Protein AF-A0A7K4CY60-F1 (afdb_monomer_lite)

Sequence (323 aa):
MGWFDFLKKNKKSTTGDQDKPAETNADVDQADRAKSELHLDSKSEADMQKEAMLLQILDGLYDNPMKYLLQKRAKTEILKIMNTFLDARPAAKDYWSKPEKNIVQVVGDLLDDADRFAMARGLKISPQRMSLLVNIIMIGSIVAIFALMSLNAELMAIASNFFLIIMCAMCFVPQFLQRFGSSKFAKFQAANGPDFMKTVTPRLEILHEMVQYLLTDIRETLVAAGNDISNIRFQLWNSDYRDIKVLDSKIVPGTAKTVYVVRFVKDVEDENEPTIPPETSPDSDVDFETDPQNQSIDGDDSEDSDIADESPDDDSGAGSQRK

Secondary structure (DSSP, 8-state):
--THHHHHTTS--------------TTSTTTSS--------HHHHHHHHHHHHHHHHHHHHHH-GGGGTT-HHHHHHHHHHHHHHHHH-HHHHHHHTSTT--HHHHHHHHHHHHHHHHHHTT--S-HHHHHHHHHHHHHHHHHHHHHHHHH-HHHHHHHHHHHHHHHHHHHHHHHHHHHHHHHHHHHHHHHHHHHHHHHHHHHHHHHHHHHHHHHHHHHHHHHHTT--GGG-EEEES----TTEEEEEEEEPTTSS-EEEEEEEPPTTTGGGS--------------------------------------------------

Foldseek 3Di:
DAPCVLVVVPPDDDDDDDDDDDDDDPDPPVVVVPSFPQLDDPVRVVLLVLLLVLLQVLLVCLLAVLVCAPVVVVLVVNLVSVVVNCVVPVVSVVVCVPPLRVLSVLNNVSNVLSNVVCVVVPNDDDLVRQLVVLVCVLVVVVVVVVVVCVVDVPCCVVCVVVVVVVVVVSVVVSVVSSVVSVVVSQVVCVVCVVVSCVVSVSSSVSSLVVSLVSLVVSVVSSVVSVGDQQPDKHKGQDDPHDQKAFDDWDDDPPDNGIITTITGDDPPPPVPDPRDPHPDPPPPPPPPPDDDDDDDDDDDDDDDDDDDDDDDDDDDDDDDDDD

pLDDT: mean 76.04, std 19.75, range [33.22, 95.81]

Structure (mmCIF, N/CA/C/O backbone):
data_AF-A0A7K4CY60-F1
#
_entry.id   AF-A0A7K4CY60-F1
#
loop_
_atom_site.group_PDB
_atom_site.id
_atom_site.type_symbol
_atom_site.label_atom_id
_atom_site.label_alt_id
_atom_site.label_comp_id
_atom_site.label_asym_id
_atom_site.label_entity_id
_atom_site.label_seq_id
_atom_site.pdbx_PDB_ins_code
_atom_site.Cartn_x
_atom_site.Cartn_y
_atom_site.Cartn_z
_atom_site.occupancy
_atom_site.B_iso_or_equiv
_atom_site.auth_seq_id
_atom_site.auth_comp_id
_atom_site.auth_asym_id
_atom_site.auth_atom_id
_atom_site.pdbx_PDB_model_num
ATOM 1 N N . MET A 1 1 ? -12.044 5.582 -6.630 1.00 37.12 1 MET A N 1
ATOM 2 C CA . MET A 1 1 ? -12.878 6.417 -5.749 1.00 37.12 1 MET A CA 1
ATOM 3 C C . MET A 1 1 ? -12.549 6.001 -4.335 1.00 37.12 1 MET A C 1
ATOM 5 O O . MET A 1 1 ? -12.934 4.911 -3.948 1.00 37.12 1 MET A O 1
ATOM 9 N N . GLY A 1 2 ? -11.704 6.767 -3.645 1.00 35.00 2 GLY A N 1
ATOM 10 C CA . GLY A 1 2 ? -11.377 6.494 -2.242 1.00 35.00 2 GLY A CA 1
ATOM 11 C C . GLY A 1 2 ? -12.454 7.068 -1.321 1.00 35.00 2 GLY A C 1
ATOM 12 O O . GLY A 1 2 ? -13.251 7.893 -1.763 1.00 35.00 2 GLY A O 1
ATOM 13 N N . TRP A 1 3 ? -12.425 6.685 -0.042 1.00 41.69 3 TRP A N 1
ATOM 14 C CA . TRP A 1 3 ? -13.267 7.172 1.071 1.00 41.69 3 TRP A CA 1
ATOM 15 C C . TRP A 1 3 ? -13.588 8.691 1.050 1.00 41.69 3 TRP A C 1
ATOM 17 O O . TRP A 1 3 ? -14.645 9.124 1.500 1.00 41.69 3 TRP A O 1
ATOM 27 N N . PHE A 1 4 ? -12.732 9.507 0.426 1.00 45.31 4 PHE A N 1
ATOM 28 C CA . PHE A 1 4 ? -12.873 10.961 0.328 1.00 45.31 4 PHE A CA 1
ATOM 29 C C . PHE A 1 4 ? -13.710 11.520 -0.822 1.00 45.31 4 PHE A C 1
ATOM 31 O O . PHE A 1 4 ? -14.029 12.707 -0.759 1.00 45.31 4 PHE A O 1
ATOM 38 N N . ASP A 1 5 ? -14.086 10.747 -1.846 1.00 45.19 5 ASP A N 1
ATOM 39 C CA . ASP A 1 5 ? -15.016 11.281 -2.859 1.00 45.19 5 ASP A CA 1
ATOM 40 C C . ASP A 1 5 ? -16.404 11.551 -2.250 1.00 45.19 5 ASP A C 1
ATOM 42 O O . ASP A 1 5 ? -17.143 12.390 -2.763 1.00 45.19 5 ASP A O 1
ATOM 46 N N . PHE A 1 6 ? -16.719 10.915 -1.114 1.00 40.50 6 PHE A N 1
ATOM 47 C CA . PHE A 1 6 ? -17.928 11.153 -0.327 1.00 40.50 6 PHE A CA 1
ATOM 48 C C . PHE A 1 6 ? -17.814 12.405 0.568 1.00 40.50 6 PHE A C 1
ATOM 50 O O . PHE A 1 6 ? -18.694 13.259 0.529 1.00 40.50 6 PHE A O 1
ATOM 57 N N . LEU A 1 7 ? -16.693 12.595 1.283 1.00 41.62 7 LEU A N 1
ATOM 58 C CA . LEU A 1 7 ? -16.487 13.762 2.163 1.00 41.62 7 LEU A CA 1
ATOM 59 C C . LEU A 1 7 ? -16.165 15.064 1.397 1.00 41.62 7 LEU A C 1
ATOM 61 O O . LEU A 1 7 ? -16.628 16.143 1.766 1.00 41.62 7 LEU A O 1
ATOM 65 N N . LYS A 1 8 ? -15.406 15.006 0.290 1.00 40.06 8 LYS A N 1
ATOM 66 C CA . LYS A 1 8 ? -15.033 16.214 -0.481 1.00 40.06 8 LYS A CA 1
ATOM 67 C C . LYS A 1 8 ? -16.148 16.754 -1.370 1.00 40.06 8 LYS A C 1
ATOM 69 O O . LYS A 1 8 ? -16.124 17.948 -1.681 1.00 40.06 8 LYS A O 1
ATOM 74 N N . LYS A 1 9 ? -17.121 15.931 -1.780 1.00 39.09 9 LYS A N 1
ATOM 75 C CA . LYS A 1 9 ? -18.227 16.396 -2.636 1.00 39.09 9 LYS A CA 1
ATOM 76 C C . LYS A 1 9 ? -19.137 17.423 -1.951 1.00 39.09 9 LYS A C 1
ATOM 78 O O . LYS A 1 9 ? -19.841 18.136 -2.655 1.00 39.09 9 LYS A O 1
ATOM 83 N N . ASN A 1 10 ? -19.063 17.567 -0.626 1.00 42.44 10 ASN A N 1
ATOM 84 C CA . ASN A 1 10 ? -19.888 18.503 0.143 1.00 42.44 10 ASN A CA 1
ATOM 85 C C . ASN A 1 10 ? -19.255 19.886 0.391 1.00 42.44 10 ASN A C 1
ATOM 87 O O . ASN A 1 10 ? -19.899 20.737 0.992 1.00 42.44 10 ASN A O 1
ATOM 91 N N . LYS A 1 11 ? -18.035 20.172 -0.098 1.00 35.41 11 LYS A N 1
ATOM 92 C CA . LYS A 1 11 ? -17.357 21.466 0.159 1.00 35.41 11 LYS A CA 1
ATOM 93 C C . LYS A 1 11 ? -17.408 22.479 -0.995 1.00 35.41 11 LYS A C 1
ATOM 95 O O . LYS A 1 11 ? -16.619 23.422 -1.018 1.00 35.41 11 LYS A O 1
ATOM 100 N N . LYS A 1 12 ? -18.314 22.309 -1.965 1.00 38.56 12 LYS A N 1
ATOM 101 C CA . LYS A 1 12 ? -18.543 23.289 -3.043 1.00 38.56 12 LYS A CA 1
ATOM 102 C C . LYS A 1 12 ? -20.014 23.685 -3.147 1.00 38.56 12 LYS A C 1
ATOM 104 O O . LYS A 1 12 ? -20.745 23.085 -3.917 1.00 38.56 12 LYS A O 1
ATOM 109 N N . SER A 1 13 ? -20.385 24.725 -2.403 1.00 39.47 13 SER A N 1
ATOM 110 C CA . SER A 1 13 ? -20.967 25.980 -2.913 1.00 39.47 13 SER A CA 1
ATOM 111 C C . SER A 1 13 ? -21.751 26.657 -1.793 1.00 39.47 13 SER A C 1
ATOM 113 O O . SER A 1 13 ? -22.769 26.115 -1.391 1.00 39.47 13 SER A O 1
ATOM 115 N N . THR A 1 14 ? -21.324 27.829 -1.320 1.00 34.00 14 THR A N 1
ATOM 116 C CA . THR A 1 14 ? -22.227 28.959 -1.023 1.00 34.00 14 THR A CA 1
ATOM 117 C C . THR A 1 14 ? -21.375 30.224 -0.876 1.00 34.00 14 THR A C 1
ATOM 119 O O . THR A 1 14 ? -20.915 30.583 0.202 1.00 34.00 14 THR A O 1
ATOM 122 N N . THR A 1 15 ? -21.139 30.906 -1.991 1.00 34.88 15 THR A N 1
ATOM 123 C CA . THR A 1 15 ? -20.985 32.363 -1.990 1.00 34.88 15 THR A CA 1
ATOM 124 C C . THR A 1 15 ? -22.050 32.833 -2.961 1.00 34.88 15 THR A C 1
ATOM 126 O O . THR A 1 15 ? -21.944 32.577 -4.158 1.00 34.88 15 THR A O 1
ATOM 129 N N . GLY A 1 16 ? -23.151 33.343 -2.416 1.00 33.78 16 GLY A N 1
ATOM 130 C CA . GLY A 1 16 ? -24.229 33.900 -3.215 1.00 33.78 16 GLY A CA 1
ATOM 131 C C . GLY A 1 16 ? -23.836 35.267 -3.759 1.00 33.78 16 GLY A C 1
ATOM 132 O O . GLY A 1 16 ? -23.115 36.000 -3.086 1.00 33.78 16 GLY A O 1
ATOM 133 N N . ASP A 1 17 ? -24.363 35.606 -4.934 1.00 33.22 17 ASP A N 1
ATOM 134 C CA . ASP A 1 17 ? -25.104 36.859 -5.041 1.00 33.22 17 ASP A CA 1
ATOM 135 C C . ASP A 1 17 ? -26.226 36.789 -6.100 1.00 33.22 17 ASP A C 1
ATOM 137 O O . ASP A 1 17 ? -26.012 36.400 -7.246 1.00 33.22 17 ASP A O 1
ATOM 141 N N . GLN A 1 18 ? -27.415 37.097 -5.583 1.00 36.38 18 GLN A N 1
ATOM 142 C CA . GLN A 1 18 ? -28.661 37.684 -6.097 1.00 36.38 18 GLN A CA 1
ATOM 143 C C . GLN A 1 18 ? -29.278 37.390 -7.489 1.00 36.38 18 GLN A C 1
ATOM 145 O O . GLN A 1 18 ? -28.722 37.665 -8.547 1.00 36.38 18 GLN A O 1
ATOM 150 N N . ASP A 1 19 ? -30.559 36.990 -7.378 1.00 39.38 19 ASP A N 1
ATOM 151 C CA . ASP A 1 19 ? -31.766 37.500 -8.065 1.00 39.38 19 ASP A CA 1
ATOM 152 C C . ASP A 1 19 ? -32.513 36.575 -9.043 1.00 39.38 19 ASP A C 1
ATOM 154 O O . ASP A 1 19 ? -32.286 36.582 -10.253 1.00 39.38 19 ASP A O 1
ATOM 158 N N . LYS A 1 20 ? -33.532 35.869 -8.511 1.00 36.06 20 LYS A N 1
ATOM 159 C CA . LYS A 1 20 ? -34.871 35.717 -9.129 1.00 36.06 20 LYS A CA 1
ATOM 160 C C . LYS A 1 20 ? -35.893 35.058 -8.178 1.00 36.06 20 LYS A C 1
ATOM 162 O O . LYS A 1 20 ? -35.497 34.220 -7.371 1.00 36.06 20 LYS A O 1
ATOM 167 N N . PRO A 1 21 ? -37.193 35.416 -8.251 1.00 37.16 21 PRO A N 1
ATOM 168 C CA . PRO A 1 21 ? -38.185 35.020 -7.258 1.00 37.16 21 PRO A CA 1
ATOM 169 C C . PRO A 1 21 ? -38.876 33.680 -7.566 1.00 37.16 21 PRO A C 1
ATOM 171 O O . PRO A 1 21 ? -39.163 33.360 -8.715 1.00 37.16 21 PRO A O 1
ATOM 174 N N . ALA A 1 22 ? -39.135 32.967 -6.467 1.00 46.59 22 ALA A N 1
ATOM 175 C CA . ALA A 1 22 ? -40.183 31.993 -6.152 1.00 46.59 22 ALA A CA 1
ATOM 176 C C . ALA A 1 22 ? -40.980 31.327 -7.292 1.00 46.59 22 ALA A C 1
ATOM 178 O O . ALA A 1 22 ? -41.887 31.934 -7.854 1.00 46.59 22 ALA A O 1
ATOM 179 N N . GLU A 1 23 ? -40.790 30.012 -7.438 1.00 37.12 23 GLU A N 1
ATOM 180 C CA . GLU A 1 23 ? -41.893 29.088 -7.714 1.00 37.12 23 GLU A CA 1
ATOM 181 C C . GLU A 1 23 ? -41.672 27.736 -7.008 1.00 37.12 23 GLU A C 1
ATOM 183 O O . GLU A 1 23 ? -40.569 27.202 -6.912 1.00 37.12 23 GLU A O 1
ATOM 188 N N . THR A 1 24 ? -42.768 27.270 -6.431 1.00 45.97 24 THR A N 1
ATOM 189 C CA . THR A 1 24 ? -43.023 26.168 -5.504 1.00 45.97 24 THR A CA 1
ATOM 190 C C . THR A 1 24 ? -42.380 24.827 -5.880 1.00 45.97 24 THR A C 1
ATOM 192 O O . THR A 1 24 ? -42.713 24.270 -6.916 1.00 45.97 24 THR A O 1
ATOM 195 N N . ASN A 1 25 ? -41.558 24.254 -4.991 1.00 39.16 25 ASN A N 1
ATOM 196 C CA . ASN A 1 25 ? -41.272 22.810 -4.920 1.00 39.16 25 ASN A CA 1
ATOM 197 C C . ASN A 1 25 ? -40.846 22.446 -3.488 1.00 39.16 25 ASN A C 1
ATOM 199 O O . ASN A 1 25 ? -39.665 22.339 -3.174 1.00 39.16 25 ASN A O 1
ATOM 203 N N . ALA A 1 26 ? -41.828 22.297 -2.599 1.00 40.06 26 ALA A N 1
ATOM 204 C CA . ALA A 1 26 ? -41.616 21.988 -1.184 1.00 40.06 26 ALA A CA 1
ATOM 205 C C . ALA A 1 26 ? -41.393 20.487 -0.891 1.00 40.06 26 ALA A C 1
ATOM 207 O O . ALA A 1 26 ? -41.400 20.108 0.273 1.00 40.06 26 ALA A O 1
ATOM 208 N N . ASP A 1 27 ? -41.181 19.645 -1.911 1.00 42.81 27 ASP A N 1
ATOM 209 C CA . ASP A 1 27 ? -41.146 18.176 -1.749 1.00 42.81 27 ASP A CA 1
ATOM 210 C C . ASP A 1 27 ? -39.886 17.495 -2.324 1.00 42.81 27 ASP A C 1
ATOM 212 O O . ASP A 1 27 ? -39.775 16.275 -2.352 1.00 42.81 27 ASP A O 1
ATOM 216 N N . VAL A 1 28 ? -38.893 18.277 -2.767 1.00 43.25 28 VAL A N 1
ATOM 217 C CA . VAL A 1 28 ? -37.586 17.757 -3.237 1.00 43.25 28 VAL A CA 1
ATOM 218 C C . VAL A 1 28 ? -36.464 18.036 -2.221 1.00 43.25 28 VAL A C 1
ATOM 220 O O . VAL A 1 28 ? -35.391 17.446 -2.279 1.00 43.25 28 VAL A O 1
ATOM 223 N N . ASP A 1 29 ? -36.727 18.869 -1.213 1.00 38.06 29 ASP A N 1
ATOM 224 C CA . ASP A 1 29 ? -35.696 19.439 -0.334 1.00 38.06 29 ASP A CA 1
ATOM 225 C C . ASP A 1 29 ? -35.394 18.595 0.930 1.00 38.06 29 ASP A C 1
ATOM 227 O O . ASP A 1 29 ? -34.500 18.929 1.709 1.00 38.06 29 ASP A O 1
ATOM 231 N N . GLN A 1 30 ? -36.117 17.486 1.151 1.00 42.00 30 GLN A N 1
ATOM 232 C CA . GLN A 1 30 ? -35.884 16.566 2.281 1.00 42.00 30 GLN A CA 1
ATOM 233 C C . GLN A 1 30 ? -35.104 15.298 1.904 1.00 42.00 30 GLN A C 1
ATOM 235 O O . GLN A 1 30 ? -34.381 14.772 2.750 1.00 42.00 30 GLN A O 1
ATOM 240 N N . ALA A 1 31 ? -35.156 14.847 0.647 1.00 42.75 31 ALA A N 1
ATOM 241 C CA . ALA A 1 31 ? -34.400 13.673 0.198 1.00 42.75 31 ALA A CA 1
ATOM 242 C C . ALA A 1 31 ? -32.895 13.963 0.014 1.00 42.75 31 ALA A C 1
ATOM 244 O O . ALA A 1 31 ? -32.071 13.071 0.200 1.00 42.75 31 ALA A O 1
ATOM 245 N N . ASP A 1 32 ? -32.522 15.220 -0.252 1.00 40.06 32 ASP A N 1
ATOM 246 C CA . ASP A 1 32 ? -31.122 15.655 -0.393 1.00 40.06 32 ASP A CA 1
ATOM 247 C C . ASP A 1 32 ? -30.479 16.158 0.918 1.00 40.06 32 ASP A C 1
ATOM 249 O O . ASP A 1 32 ? -29.271 16.424 0.958 1.00 40.06 32 ASP A O 1
ATOM 253 N N . ARG A 1 33 ? -31.257 16.258 2.009 1.00 36.84 33 ARG A N 1
ATOM 254 C CA . ARG A 1 33 ? -30.784 16.664 3.350 1.00 36.84 33 ARG A CA 1
ATOM 255 C C . ARG A 1 33 ? -30.500 15.504 4.301 1.00 36.84 33 ARG A C 1
ATOM 257 O O . ARG A 1 33 ? -29.921 15.732 5.355 1.00 36.84 33 ARG A O 1
ATOM 264 N N . ALA A 1 34 ? -30.764 14.261 3.903 1.00 40.75 34 ALA A N 1
ATOM 265 C CA . ALA A 1 34 ? -30.234 13.073 4.580 1.00 40.75 34 ALA A CA 1
ATOM 266 C C . ALA A 1 34 ? -28.754 12.809 4.216 1.00 40.75 34 ALA A C 1
ATOM 268 O O . ALA A 1 34 ? -28.302 11.670 4.124 1.00 40.75 34 ALA A O 1
ATOM 269 N N . LYS A 1 35 ? -27.977 13.871 3.972 1.00 44.34 35 LYS A N 1
ATOM 270 C CA . LYS A 1 35 ? -26.520 13.794 3.897 1.00 44.34 35 LYS A CA 1
ATOM 271 C C . LYS A 1 35 ? -26.027 13.735 5.332 1.00 44.34 35 LYS A C 1
ATOM 273 O O . LYS A 1 35 ? -26.062 14.750 6.013 1.00 44.34 35 LYS A O 1
ATOM 278 N N . SER A 1 36 ? -25.620 12.548 5.776 1.00 49.31 36 SER A N 1
ATOM 279 C CA . SER A 1 36 ? -25.013 12.303 7.085 1.00 49.31 36 SER A CA 1
ATOM 280 C C . SER A 1 36 ? -23.843 13.263 7.331 1.00 49.31 36 SER A C 1
ATOM 282 O O . SER A 1 36 ? -22.703 12.980 6.959 1.00 49.31 36 SER A O 1
ATOM 284 N N . GLU A 1 37 ? -24.123 14.422 7.924 1.00 61.81 37 GLU A N 1
ATOM 285 C CA . GLU A 1 37 ? -23.111 15.224 8.594 1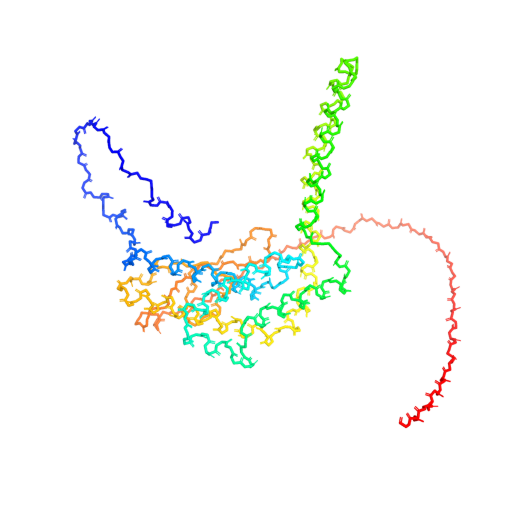.00 61.81 37 GLU A CA 1
ATOM 286 C C . GLU A 1 37 ? -22.661 14.399 9.792 1.00 61.81 37 GLU A C 1
ATOM 288 O O . GLU A 1 37 ? -23.432 14.141 10.714 1.00 61.81 37 GLU A O 1
ATOM 293 N N . LEU A 1 38 ? -21.428 13.901 9.733 1.00 67.12 38 LEU A N 1
ATOM 294 C CA . LEU A 1 38 ? -20.822 13.261 10.886 1.00 67.12 38 LEU A CA 1
ATOM 295 C C . LEU A 1 38 ? -20.751 14.299 12.008 1.00 67.12 38 LEU A C 1
ATOM 297 O O . LEU A 1 38 ? -20.129 15.347 11.842 1.00 67.12 38 LEU A O 1
ATOM 301 N N . HIS A 1 39 ? -21.380 14.011 13.142 1.00 74.56 39 HIS A N 1
ATOM 302 C CA . HIS A 1 39 ? -21.372 14.852 14.336 1.00 74.56 39 HIS A CA 1
ATOM 303 C C . HIS A 1 39 ? -20.029 14.731 15.070 1.00 74.56 39 HIS A C 1
ATOM 305 O O . HIS A 1 39 ? -19.960 14.309 16.221 1.00 74.56 39 HIS A O 1
ATOM 311 N N . LEU A 1 40 ? -18.935 15.053 14.386 1.00 76.25 40 LEU A N 1
ATOM 312 C CA . LEU A 1 40 ? -17.587 15.026 14.937 1.00 76.25 40 LEU A CA 1
ATOM 313 C C . LEU A 1 40 ? -17.035 16.442 15.008 1.00 76.25 40 LEU A C 1
ATOM 315 O O . LEU A 1 40 ? -17.238 17.257 14.109 1.00 76.25 40 LEU A O 1
ATOM 319 N N . ASP A 1 41 ? -16.306 16.742 16.080 1.00 85.00 41 ASP A N 1
ATOM 320 C CA . ASP A 1 41 ? -15.513 17.961 16.110 1.00 85.00 41 ASP A CA 1
ATOM 321 C C . ASP A 1 41 ? -14.363 17.873 15.090 1.00 85.00 41 ASP A C 1
ATOM 323 O O . ASP A 1 41 ? -13.891 16.791 14.734 1.00 85.00 41 ASP A O 1
ATOM 327 N N . SER A 1 42 ? -13.875 19.029 14.637 1.00 83.56 42 SER A N 1
ATOM 328 C CA . SER A 1 42 ? -12.851 19.101 13.582 1.00 83.56 42 SER A CA 1
ATOM 329 C C . SER A 1 42 ? -11.553 18.338 13.887 1.00 83.56 42 SER A C 1
ATOM 331 O O . SER A 1 42 ? -10.847 17.935 12.961 1.00 83.56 42 SER A O 1
ATOM 333 N N . LYS A 1 43 ? -11.209 18.147 15.168 1.00 85.94 43 LYS A N 1
ATOM 334 C CA . LYS A 1 43 ? -10.015 17.398 15.563 1.00 85.94 43 LYS A CA 1
ATOM 335 C C . LYS A 1 43 ? -10.297 15.898 15.490 1.00 85.94 43 LYS A C 1
ATOM 337 O O . LYS A 1 43 ? -9.508 15.182 14.877 1.00 85.94 43 LYS A O 1
ATOM 342 N N . SER A 1 44 ? -11.428 15.449 16.031 1.00 82.94 44 SER A N 1
ATOM 343 C CA . SER A 1 44 ? -11.861 14.048 15.955 1.00 82.94 44 SER A CA 1
ATOM 344 C C . SER A 1 44 ? -12.085 13.583 14.515 1.00 82.94 44 SER A C 1
ATOM 346 O O . SER A 1 44 ? -11.696 12.472 14.169 1.00 82.94 44 SER A O 1
ATOM 348 N N . GLU A 1 45 ? -12.611 14.441 13.637 1.00 83.25 45 GLU A N 1
ATOM 349 C CA . GLU A 1 45 ? -12.721 14.145 12.202 1.00 83.25 45 GLU A CA 1
ATOM 350 C C . GLU A 1 45 ? -11.338 13.897 11.571 1.00 83.25 45 GLU A C 1
ATOM 352 O O . GLU A 1 45 ? -11.134 12.911 10.859 1.00 83.25 45 GLU A O 1
ATOM 357 N N . ALA A 1 46 ? -10.360 14.763 11.862 1.00 85.50 46 ALA A N 1
ATOM 358 C CA . ALA A 1 46 ? -9.007 14.645 11.324 1.00 85.50 46 ALA A CA 1
ATOM 359 C C . ALA A 1 46 ? -8.261 13.410 11.854 1.00 85.50 46 ALA A C 1
ATOM 361 O O . ALA A 1 46 ? -7.484 12.796 11.116 1.00 85.50 46 ALA A O 1
ATOM 362 N N . ASP A 1 47 ? -8.470 13.051 13.120 1.00 86.00 47 ASP A N 1
ATOM 363 C CA . ASP A 1 47 ? -7.854 11.875 13.732 1.00 86.00 47 ASP A CA 1
ATOM 364 C C . ASP A 1 47 ? -8.489 10.583 13.203 1.00 86.00 47 ASP A C 1
ATOM 366 O O . ASP A 1 47 ? -7.765 9.710 12.717 1.00 86.00 47 ASP A O 1
ATOM 370 N N . MET A 1 48 ? -9.819 10.526 13.103 1.00 85.69 48 MET A N 1
ATOM 371 C CA . MET A 1 48 ? -10.519 9.404 12.474 1.00 85.69 48 MET A CA 1
ATOM 372 C C . MET A 1 48 ? -10.142 9.249 10.993 1.00 85.69 48 MET A C 1
ATOM 374 O O . MET A 1 48 ? -10.066 8.138 10.467 1.00 85.69 48 MET A O 1
ATOM 378 N N . GLN A 1 49 ? -9.807 10.349 10.312 1.00 85.12 49 GLN A N 1
ATOM 379 C CA . GLN A 1 49 ? -9.265 10.294 8.958 1.00 85.12 49 GLN A CA 1
ATOM 380 C C . GLN A 1 49 ? -7.909 9.600 8.861 1.00 85.12 49 GLN A C 1
ATOM 382 O O . GLN A 1 49 ? -7.669 8.849 7.910 1.00 85.12 49 GLN A O 1
ATOM 387 N N . LYS A 1 50 ? -7.015 9.836 9.819 1.00 88.56 50 LYS A N 1
ATOM 388 C CA . LYS A 1 50 ? -5.726 9.138 9.851 1.00 88.56 50 LYS A CA 1
ATOM 389 C C . LYS A 1 50 ? -5.928 7.653 10.132 1.00 88.56 50 LYS A C 1
ATOM 391 O O . LYS A 1 50 ? -5.225 6.833 9.549 1.00 88.56 50 LYS A O 1
ATOM 396 N N . GLU A 1 51 ? -6.904 7.315 10.964 1.00 90.44 51 GLU A N 1
ATOM 397 C CA . GLU A 1 51 ? -7.231 5.936 11.330 1.00 90.44 51 GLU A CA 1
ATOM 398 C C . GLU A 1 51 ? -7.843 5.163 10.176 1.00 90.44 51 GLU A C 1
ATOM 400 O O . GLU A 1 51 ? -7.364 4.082 9.855 1.00 90.44 51 GLU A O 1
ATOM 405 N N . ALA A 1 52 ? -8.804 5.750 9.467 1.00 88.75 52 ALA A N 1
ATOM 406 C CA . ALA A 1 52 ? -9.359 5.162 8.255 1.00 88.75 52 ALA A CA 1
ATOM 407 C C . ALA A 1 52 ? -8.294 4.991 7.154 1.00 88.75 52 ALA A C 1
ATOM 409 O O . ALA A 1 52 ? -8.306 4.008 6.412 1.00 88.75 52 ALA A O 1
ATOM 410 N N . MET A 1 53 ? -7.336 5.921 7.049 1.00 89.81 53 MET A N 1
ATOM 411 C CA . MET A 1 53 ? -6.203 5.773 6.131 1.00 89.81 53 MET A CA 1
ATOM 412 C C . MET A 1 53 ? -5.276 4.627 6.553 1.00 89.81 53 MET A C 1
ATOM 414 O O . MET A 1 53 ? -4.855 3.843 5.702 1.00 89.81 53 MET A O 1
ATOM 418 N N . LEU A 1 54 ? -4.959 4.517 7.846 1.00 93.62 54 LEU A N 1
ATOM 419 C CA . LEU A 1 54 ? -4.155 3.418 8.373 1.00 93.62 54 LEU A CA 1
ATOM 420 C C . LEU A 1 54 ? -4.862 2.075 8.154 1.00 93.62 54 LEU A C 1
ATOM 422 O O . LEU A 1 54 ? -4.243 1.151 7.639 1.00 93.62 54 LEU A O 1
ATOM 426 N N . LEU A 1 55 ? -6.160 2.004 8.448 1.00 94.62 55 LEU A N 1
ATOM 427 C CA . LEU A 1 55 ? -7.027 0.857 8.199 1.00 94.62 55 LEU A CA 1
ATOM 428 C C . LEU A 1 55 ? -6.909 0.371 6.748 1.00 94.62 55 LEU A C 1
ATOM 430 O O . LEU A 1 55 ? -6.591 -0.789 6.520 1.00 94.62 55 LEU A O 1
ATOM 434 N N . GLN A 1 56 ? -7.069 1.264 5.766 1.00 91.81 56 GLN A N 1
ATOM 435 C CA . GLN A 1 56 ? -6.951 0.916 4.341 1.00 91.81 56 GLN A CA 1
ATOM 436 C C . GLN A 1 56 ? -5.558 0.417 3.947 1.00 91.81 56 GLN A C 1
ATOM 438 O O . GLN A 1 56 ? -5.426 -0.447 3.079 1.00 91.81 56 GLN A O 1
ATOM 443 N N . ILE A 1 57 ? -4.509 0.989 4.542 1.00 92.56 57 ILE A N 1
ATOM 444 C CA . ILE A 1 57 ? -3.130 0.562 4.296 1.00 92.56 57 ILE A CA 1
ATOM 445 C C . ILE A 1 57 ? -2.914 -0.849 4.842 1.00 92.56 57 ILE A C 1
ATOM 447 O O . ILE A 1 57 ? -2.360 -1.682 4.131 1.00 92.56 57 ILE A O 1
ATOM 451 N N . LEU A 1 58 ? -3.334 -1.111 6.083 1.00 95.25 58 LEU A N 1
ATOM 452 C CA . LEU A 1 58 ? -3.134 -2.403 6.738 1.00 95.25 58 LEU A CA 1
ATOM 453 C C . LEU A 1 58 ? -3.993 -3.497 6.101 1.00 95.25 58 LEU A C 1
ATOM 455 O O . LEU A 1 58 ? -3.481 -4.580 5.847 1.00 95.25 58 LEU A O 1
ATOM 459 N N . ASP A 1 59 ? -5.243 -3.200 5.758 1.00 95.12 59 ASP A N 1
ATOM 460 C CA . ASP A 1 59 ? -6.129 -4.116 5.037 1.00 95.12 59 ASP A CA 1
ATOM 461 C C . ASP A 1 59 ? -5.589 -4.439 3.631 1.00 95.12 59 ASP A C 1
ATOM 463 O O . ASP A 1 59 ? -5.488 -5.600 3.238 1.00 95.12 59 ASP A O 1
ATOM 467 N N . GLY A 1 60 ? -5.107 -3.429 2.898 1.00 92.38 60 GLY A N 1
ATOM 468 C C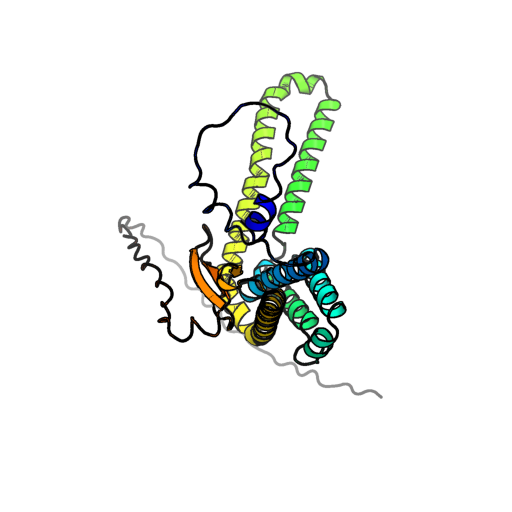A . GLY A 1 60 ? -4.444 -3.650 1.611 1.00 92.38 60 GLY A CA 1
ATOM 469 C C . GLY A 1 60 ? -3.119 -4.416 1.722 1.00 92.38 60 GLY A C 1
ATOM 470 O O . GLY A 1 60 ? -2.748 -5.139 0.796 1.00 92.38 60 GLY A O 1
ATOM 471 N N . LEU A 1 61 ? -2.394 -4.262 2.833 1.00 93.88 61 LEU A N 1
ATOM 472 C CA . LEU A 1 61 ? -1.176 -5.019 3.123 1.00 93.88 61 LEU A CA 1
ATOM 473 C C . LEU A 1 61 ? -1.494 -6.470 3.503 1.00 93.88 61 LEU A C 1
ATOM 475 O O . LEU A 1 61 ? -0.742 -7.360 3.118 1.00 93.88 61 LEU A O 1
ATOM 479 N N . TYR A 1 62 ? -2.596 -6.699 4.216 1.00 94.38 62 TYR A N 1
ATOM 480 C CA . TYR A 1 62 ? -3.092 -8.027 4.555 1.00 94.38 62 TYR A CA 1
ATOM 481 C C . TYR A 1 62 ? -3.502 -8.806 3.297 1.00 94.38 62 TYR A C 1
ATOM 483 O O . TYR A 1 62 ? -3.066 -9.938 3.107 1.00 94.38 62 TYR A O 1
ATOM 491 N N . ASP A 1 63 ? -4.265 -8.178 2.398 1.00 91.94 63 ASP A N 1
ATOM 492 C CA . ASP A 1 63 ? -4.715 -8.788 1.139 1.00 91.94 63 ASP A CA 1
ATOM 493 C C . ASP A 1 63 ? -3.574 -8.998 0.121 1.00 91.94 63 ASP A C 1
ATOM 495 O O . ASP A 1 63 ? -3.555 -9.973 -0.638 1.00 91.94 63 ASP A O 1
ATOM 499 N N . ASN A 1 64 ? -2.617 -8.067 0.040 1.00 90.62 64 ASN A N 1
ATOM 500 C CA . ASN A 1 64 ? -1.502 -8.183 -0.898 1.00 90.62 64 ASN A CA 1
ATOM 501 C C . ASN A 1 64 ? -0.209 -7.543 -0.378 1.00 90.62 64 ASN A C 1
ATOM 503 O O . ASN A 1 64 ? 0.158 -6.436 -0.804 1.00 90.62 64 ASN A O 1
ATOM 507 N N . PRO A 1 65 ? 0.565 -8.261 0.447 1.00 90.25 65 PRO A N 1
ATOM 508 C CA . PRO A 1 65 ? 1.830 -7.744 0.951 1.00 90.25 65 PRO A CA 1
ATOM 509 C C . PRO A 1 65 ? 2.859 -7.504 -0.167 1.00 90.25 65 PRO A C 1
ATOM 511 O O . PRO A 1 65 ? 3.672 -6.581 -0.088 1.00 90.25 65 PRO A O 1
ATOM 514 N N . MET A 1 66 ? 2.766 -8.242 -1.280 1.00 90.19 66 MET A N 1
ATOM 515 C CA . MET A 1 66 ? 3.652 -8.082 -2.439 1.00 90.19 66 MET A CA 1
ATOM 516 C C . MET A 1 66 ? 3.370 -6.818 -3.273 1.00 90.19 66 MET A C 1
ATOM 518 O O . MET A 1 66 ? 4.141 -6.466 -4.170 1.00 90.19 66 MET A O 1
ATOM 522 N N . LYS A 1 67 ? 2.297 -6.076 -2.987 1.00 86.88 67 LYS A N 1
ATOM 523 C CA . LYS A 1 67 ? 2.015 -4.798 -3.658 1.00 86.88 67 LYS A CA 1
ATOM 524 C C . LYS A 1 67 ? 3.093 -3.744 -3.385 1.00 86.88 67 LYS A C 1
ATOM 526 O O . LYS A 1 67 ? 3.348 -2.888 -4.235 1.00 86.88 67 LYS A O 1
ATOM 531 N N . TYR A 1 68 ? 3.736 -3.825 -2.223 1.00 85.81 68 TYR A N 1
ATOM 532 C CA . TYR A 1 68 ? 4.711 -2.848 -1.737 1.00 85.81 68 TYR A CA 1
ATOM 533 C C . TYR A 1 68 ? 6.170 -3.241 -2.022 1.00 85.81 68 TYR A C 1
ATOM 535 O O . TYR A 1 68 ? 7.091 -2.583 -1.534 1.00 85.81 68 TYR A O 1
ATOM 543 N N . LEU A 1 69 ? 6.392 -4.269 -2.852 1.00 86.31 69 LEU A N 1
ATOM 544 C CA . LEU A 1 69 ? 7.728 -4.772 -3.168 1.00 86.31 69 LEU A CA 1
ATOM 545 C C . LEU A 1 69 ? 8.671 -3.687 -3.681 1.00 86.31 69 LEU A C 1
ATOM 547 O O . LEU A 1 69 ? 8.403 -2.979 -4.659 1.00 86.31 69 LEU A O 1
ATOM 551 N N . LEU A 1 70 ? 9.839 -3.641 -3.053 1.00 81.81 70 LEU A N 1
ATOM 552 C CA . LEU A 1 70 ? 10.984 -2.809 -3.368 1.00 81.81 70 LEU A CA 1
ATOM 553 C C . LEU A 1 70 ? 10.649 -1.303 -3.323 1.00 81.81 70 LEU A C 1
ATOM 555 O O . LEU A 1 70 ? 11.332 -0.475 -3.945 1.00 81.81 70 LEU A O 1
ATOM 559 N N . GLN A 1 71 ? 9.604 -0.925 -2.576 1.00 87.56 71 GLN A N 1
ATOM 560 C CA . GLN A 1 71 ? 9.165 0.454 -2.352 1.00 87.56 71 GLN A CA 1
ATOM 561 C C . GLN A 1 71 ? 9.612 0.952 -0.972 1.00 87.56 71 GLN A C 1
ATOM 563 O O . GLN A 1 71 ? 8.803 1.213 -0.084 1.00 87.56 71 GLN A O 1
ATOM 568 N N . LYS A 1 72 ? 10.926 1.157 -0.797 1.00 88.25 72 LYS A N 1
ATOM 569 C CA . LYS A 1 72 ? 11.510 1.618 0.483 1.00 88.25 72 LYS A CA 1
ATOM 570 C C . LYS A 1 72 ? 10.814 2.854 1.064 1.00 88.25 72 LYS A C 1
ATOM 572 O O . LYS A 1 72 ? 10.610 2.933 2.269 1.00 88.25 72 LYS A O 1
ATOM 577 N N . ARG A 1 73 ? 10.425 3.805 0.205 1.00 87.94 73 ARG A N 1
ATOM 578 C CA . ARG A 1 73 ? 9.704 5.013 0.624 1.00 87.94 73 ARG A CA 1
ATOM 579 C C . ARG A 1 73 ? 8.324 4.685 1.196 1.00 87.94 73 ARG A C 1
ATOM 581 O O . ARG A 1 73 ? 7.996 5.202 2.256 1.00 87.94 73 ARG A O 1
ATOM 588 N N . ALA A 1 74 ? 7.567 3.809 0.534 1.00 87.06 74 ALA A N 1
ATOM 589 C CA . ALA A 1 74 ? 6.262 3.373 1.021 1.00 87.06 74 ALA A CA 1
ATOM 590 C C . ALA A 1 74 ? 6.402 2.666 2.374 1.00 87.06 74 ALA A C 1
ATOM 592 O O . ALA A 1 74 ? 5.695 3.021 3.307 1.00 87.06 74 ALA A O 1
ATOM 593 N N . LYS A 1 75 ? 7.387 1.767 2.529 1.00 91.94 75 LYS A N 1
ATOM 594 C CA . LYS A 1 75 ? 7.700 1.139 3.823 1.00 91.94 75 LYS A CA 1
ATOM 595 C C . LYS A 1 75 ? 7.922 2.183 4.922 1.00 91.94 75 LYS A C 1
ATOM 597 O O . LYS A 1 75 ? 7.281 2.120 5.966 1.00 91.94 75 LYS A O 1
ATOM 602 N N . THR A 1 76 ? 8.806 3.156 4.697 1.00 93.50 76 THR A N 1
ATOM 603 C CA . THR A 1 76 ? 9.086 4.206 5.690 1.00 93.50 76 THR A CA 1
ATOM 604 C C . THR A 1 76 ? 7.846 5.039 6.015 1.00 93.50 76 THR A C 1
ATOM 606 O O . THR A 1 76 ? 7.622 5.360 7.178 1.00 93.50 76 THR A O 1
ATOM 609 N N . GLU A 1 77 ? 7.033 5.382 5.015 1.00 91.56 77 GLU A N 1
ATOM 610 C CA . GLU A 1 77 ? 5.795 6.143 5.212 1.00 91.56 77 GLU A CA 1
ATOM 611 C C . GLU A 1 77 ? 4.754 5.344 6.013 1.00 91.56 77 GLU A C 1
ATOM 613 O O . GLU A 1 77 ? 4.199 5.884 6.967 1.00 91.56 77 GLU A O 1
ATOM 618 N N . ILE A 1 78 ? 4.555 4.056 5.711 1.00 92.38 78 ILE A N 1
ATOM 619 C CA . ILE A 1 78 ? 3.644 3.161 6.448 1.00 92.38 78 ILE A CA 1
ATOM 620 C C . ILE A 1 78 ? 4.070 3.053 7.915 1.00 92.38 78 ILE A C 1
ATOM 622 O O . ILE A 1 78 ? 3.275 3.327 8.813 1.00 92.38 78 ILE A O 1
ATOM 626 N N . LEU A 1 79 ? 5.346 2.739 8.168 1.00 94.88 79 LEU A N 1
ATOM 627 C CA . LEU A 1 79 ? 5.870 2.627 9.531 1.00 94.88 79 LEU A CA 1
ATOM 628 C C . LEU A 1 79 ? 5.779 3.958 10.284 1.00 94.88 79 LEU A C 1
ATOM 630 O O . LEU A 1 79 ? 5.506 3.975 11.482 1.00 94.88 79 LEU A O 1
ATOM 634 N N . LYS A 1 80 ? 5.974 5.090 9.601 1.00 94.06 80 LYS A N 1
ATOM 635 C CA . LYS A 1 80 ? 5.807 6.415 10.204 1.00 94.06 80 LYS A CA 1
ATOM 636 C C . LYS A 1 80 ? 4.355 6.672 10.611 1.00 94.06 80 LYS A C 1
ATOM 638 O O . LYS A 1 80 ? 4.131 7.155 11.719 1.00 94.06 80 LYS A O 1
ATOM 643 N N . ILE A 1 81 ? 3.387 6.364 9.745 1.00 91.56 81 ILE A N 1
ATOM 644 C CA . ILE A 1 81 ? 1.953 6.525 10.042 1.00 91.56 81 ILE A CA 1
ATOM 645 C C . ILE A 1 81 ? 1.573 5.659 11.247 1.00 91.56 81 ILE A C 1
ATOM 647 O O . ILE A 1 81 ? 0.962 6.167 12.183 1.00 91.56 81 ILE A O 1
ATOM 651 N N . MET A 1 82 ? 2.009 4.398 11.270 1.00 93.00 82 MET A N 1
ATOM 652 C CA . MET A 1 82 ? 1.769 3.488 12.393 1.00 93.00 82 MET A CA 1
ATOM 653 C C . MET A 1 82 ? 2.357 4.002 13.707 1.00 93.00 82 MET A C 1
ATOM 655 O O . MET A 1 82 ? 1.645 4.063 14.702 1.00 93.00 82 MET A O 1
ATOM 659 N N . ASN A 1 83 ? 3.629 4.414 13.718 1.00 93.88 83 ASN A N 1
ATOM 660 C CA . ASN A 1 83 ? 4.247 4.962 14.930 1.00 93.88 83 ASN A CA 1
ATOM 661 C C . ASN A 1 83 ? 3.520 6.223 15.407 1.00 93.88 83 ASN A C 1
ATOM 663 O O . ASN A 1 83 ? 3.243 6.350 16.591 1.00 93.88 83 ASN A O 1
ATOM 667 N N . THR A 1 84 ? 3.134 7.108 14.484 1.00 92.56 84 THR A N 1
ATOM 668 C CA . THR A 1 84 ? 2.370 8.321 14.820 1.00 92.56 84 THR A CA 1
ATOM 669 C C . THR A 1 84 ? 1.022 7.977 15.462 1.00 92.56 84 THR A C 1
ATOM 671 O O . THR A 1 84 ? 0.627 8.619 16.431 1.00 92.56 84 THR A O 1
ATOM 674 N N . PHE A 1 85 ? 0.324 6.962 14.943 1.00 92.81 85 PHE A N 1
ATOM 675 C CA . PHE A 1 85 ? -0.930 6.470 15.518 1.00 92.81 85 PHE A CA 1
ATOM 676 C C . PHE A 1 85 ? -0.724 5.889 16.925 1.00 92.81 85 PHE A C 1
ATOM 678 O O . PHE A 1 85 ? -1.436 6.261 17.856 1.00 92.81 85 PHE A O 1
ATOM 685 N N . LEU A 1 86 ? 0.275 5.021 17.104 1.00 93.62 86 LEU A N 1
ATOM 686 C CA . LEU A 1 86 ? 0.563 4.406 18.402 1.00 93.62 86 LEU A CA 1
ATOM 687 C C . LEU A 1 86 ? 1.011 5.450 19.434 1.00 93.62 86 LEU A C 1
ATOM 689 O O . LEU A 1 86 ? 0.556 5.425 20.572 1.00 93.62 86 LEU A O 1
ATOM 693 N N . ASP A 1 87 ? 1.843 6.415 19.047 1.00 93.12 87 ASP A N 1
ATOM 694 C CA . ASP A 1 87 ? 2.276 7.500 19.933 1.00 93.12 87 ASP A CA 1
ATOM 695 C C . ASP A 1 87 ? 1.106 8.377 20.404 1.00 93.12 87 ASP A C 1
ATOM 697 O O . ASP A 1 87 ? 1.125 8.869 21.533 1.00 93.12 87 ASP A O 1
ATOM 701 N N . ALA A 1 88 ? 0.066 8.535 19.579 1.00 90.38 88 ALA A N 1
ATOM 702 C CA . ALA A 1 88 ? -1.153 9.246 19.954 1.00 90.38 88 ALA A CA 1
ATOM 703 C C . ALA A 1 88 ? -2.059 8.445 20.909 1.00 90.38 88 ALA A C 1
ATOM 705 O O . ALA A 1 88 ? -2.902 9.036 21.584 1.00 90.38 88 ALA A O 1
ATOM 706 N N . ARG A 1 89 ? -1.891 7.117 20.995 1.00 90.94 89 ARG A N 1
ATOM 707 C CA . ARG A 1 89 ? -2.755 6.206 21.763 1.00 90.94 89 ARG A CA 1
ATOM 708 C C . ARG A 1 89 ? -1.923 5.299 22.682 1.00 90.94 89 ARG A C 1
ATOM 710 O O . ARG A 1 89 ? -1.672 4.143 22.340 1.00 90.94 89 ARG A O 1
ATOM 717 N N . PRO A 1 90 ? -1.537 5.771 23.885 1.00 91.19 90 PRO A N 1
ATOM 718 C CA . PRO A 1 90 ? -0.650 5.032 24.789 1.00 91.19 90 PRO A CA 1
ATOM 719 C C . PRO A 1 90 ? -1.137 3.624 25.152 1.00 91.19 90 PRO A C 1
ATOM 721 O O . PRO A 1 90 ? -0.329 2.703 25.213 1.00 91.19 90 PRO A O 1
ATOM 724 N N . ALA A 1 91 ? -2.448 3.436 25.341 1.00 90.75 91 ALA A N 1
ATOM 725 C CA . ALA A 1 91 ? -3.027 2.121 25.626 1.00 90.75 91 ALA A CA 1
ATOM 726 C C . ALA A 1 91 ? -2.866 1.148 24.443 1.00 90.75 91 ALA A C 1
ATOM 728 O O . ALA A 1 91 ? -2.468 -0.001 24.630 1.00 90.75 91 ALA A O 1
ATOM 729 N N . ALA A 1 92 ? -3.102 1.627 23.215 1.00 92.31 92 ALA A N 1
ATOM 730 C CA . ALA A 1 92 ? -2.864 0.846 22.004 1.00 92.31 92 ALA A CA 1
ATOM 731 C C . ALA A 1 92 ? -1.368 0.542 21.844 1.00 92.31 92 ALA A C 1
ATOM 733 O O . ALA A 1 92 ? -0.991 -0.591 21.559 1.00 92.31 92 ALA A O 1
ATOM 734 N N . LYS A 1 93 ? -0.501 1.532 22.084 1.00 93.94 93 LYS A N 1
ATOM 735 C CA . LYS A 1 93 ? 0.953 1.359 22.033 1.00 93.94 93 LYS A CA 1
ATOM 736 C C . LYS A 1 93 ? 1.437 0.276 22.983 1.00 93.94 93 LYS A C 1
ATOM 738 O O . LYS A 1 93 ? 2.227 -0.557 22.556 1.00 93.94 93 LYS A O 1
ATOM 743 N N . ASP A 1 94 ? 0.973 0.266 24.227 1.00 93.75 94 ASP A N 1
ATOM 744 C CA . ASP A 1 94 ? 1.365 -0.752 25.205 1.00 93.75 94 ASP A CA 1
ATOM 745 C C . ASP A 1 94 ? 0.965 -2.163 24.747 1.00 93.75 94 ASP A C 1
ATOM 747 O O . ASP A 1 94 ? 1.779 -3.087 24.757 1.00 93.75 94 ASP A O 1
ATOM 751 N N . TYR A 1 95 ? -0.259 -2.323 24.236 1.00 93.81 95 TYR A N 1
ATOM 752 C CA . TYR A 1 95 ? -0.727 -3.603 23.709 1.00 93.81 95 TYR A CA 1
ATOM 753 C C . TYR A 1 95 ? 0.078 -4.068 22.481 1.00 93.81 95 TYR A C 1
ATOM 755 O O . TYR A 1 95 ? 0.554 -5.205 22.447 1.00 93.81 95 TYR A O 1
ATOM 763 N N . TRP A 1 96 ? 0.283 -3.177 21.506 1.00 95.25 96 TRP A N 1
ATOM 764 C CA . TRP A 1 96 ? 0.934 -3.465 20.223 1.00 95.25 96 TRP A CA 1
ATOM 765 C C . TRP A 1 96 ? 2.464 -3.361 20.242 1.00 95.25 96 TRP A C 1
ATOM 767 O O . TRP A 1 96 ? 3.090 -3.510 19.195 1.00 95.25 96 TRP A O 1
ATOM 777 N N . SER A 1 97 ? 3.080 -3.104 21.400 1.00 93.25 97 SER A N 1
ATOM 778 C CA . SER A 1 97 ? 4.543 -3.127 21.580 1.00 93.25 97 SER A CA 1
ATOM 779 C C . SER A 1 97 ? 5.037 -4.392 22.286 1.00 93.25 97 SER A C 1
ATOM 781 O O . SER A 1 97 ? 6.241 -4.554 22.485 1.00 93.25 97 SER A O 1
ATOM 783 N N . LYS A 1 98 ? 4.132 -5.302 22.673 1.00 92.81 98 LYS A N 1
ATOM 784 C CA . LYS A 1 98 ? 4.504 -6.580 23.295 1.00 92.81 98 LYS A CA 1
ATOM 785 C C . LYS A 1 98 ? 5.356 -7.418 22.330 1.00 92.81 98 LYS A C 1
ATOM 787 O O . LYS A 1 98 ? 5.076 -7.394 21.133 1.00 92.81 98 LYS A O 1
ATOM 792 N N . PRO A 1 99 ? 6.347 -8.194 22.815 1.00 88.38 99 PRO A N 1
ATOM 793 C CA . PRO A 1 99 ? 7.294 -8.912 21.952 1.00 88.38 99 PRO A CA 1
ATOM 794 C C . PRO A 1 99 ? 6.640 -9.791 20.878 1.00 88.38 99 PRO A C 1
ATOM 796 O O . PRO A 1 99 ? 7.102 -9.825 19.745 1.00 88.38 99 PRO A O 1
ATOM 799 N N . GLU A 1 100 ? 5.534 -10.453 21.215 1.00 88.12 100 GLU A N 1
ATOM 800 C CA . GLU A 1 100 ? 4.811 -11.360 20.312 1.00 88.12 100 GLU A CA 1
ATOM 801 C C . GLU A 1 100 ? 3.866 -10.634 19.341 1.00 88.12 100 GLU A C 1
ATOM 803 O O . GLU A 1 100 ? 3.437 -11.214 18.350 1.00 88.12 100 GLU A O 1
ATOM 808 N N . LYS A 1 101 ? 3.535 -9.365 19.614 1.00 90.69 101 LYS A N 1
ATOM 809 C CA . LYS A 1 101 ? 2.532 -8.577 18.877 1.00 90.69 101 LYS A CA 1
ATOM 810 C C . LYS A 1 101 ? 3.062 -7.232 18.399 1.00 90.69 101 LYS A C 1
ATOM 812 O O . LYS A 1 101 ? 2.271 -6.326 18.149 1.00 90.69 101 LYS A O 1
ATOM 817 N N . ASN A 1 102 ? 4.383 -7.076 18.301 1.00 94.00 102 ASN A N 1
ATOM 818 C CA . ASN A 1 102 ? 4.993 -5.810 17.917 1.00 94.00 102 ASN A CA 1
ATOM 819 C C . ASN A 1 102 ? 4.583 -5.443 16.486 1.00 94.00 102 ASN A C 1
ATOM 821 O O . ASN A 1 102 ? 5.228 -5.860 15.528 1.00 94.00 102 ASN A O 1
ATOM 825 N N . ILE A 1 103 ? 3.508 -4.669 16.334 1.00 95.19 103 ILE A N 1
ATOM 826 C CA . ILE A 1 103 ? 2.861 -4.474 15.033 1.00 95.19 103 ILE A CA 1
ATOM 827 C C . ILE A 1 103 ? 3.775 -3.728 14.059 1.00 95.19 103 ILE A C 1
ATOM 829 O O . ILE A 1 103 ? 3.814 -4.036 12.870 1.00 95.19 103 ILE A O 1
ATOM 833 N N . VAL A 1 104 ? 4.565 -2.778 14.570 1.00 95.69 104 VAL A N 1
ATOM 834 C CA . VAL A 1 104 ? 5.525 -2.003 13.775 1.00 95.69 104 VAL A CA 1
ATOM 835 C C . VAL A 1 104 ? 6.616 -2.922 13.236 1.00 95.69 104 VAL A C 1
ATOM 837 O O . VAL A 1 104 ? 6.960 -2.841 12.057 1.00 95.69 104 VAL A O 1
ATOM 840 N N . GLN A 1 105 ? 7.129 -3.819 14.079 1.00 95.75 105 GLN A N 1
ATOM 841 C CA . GLN A 1 105 ? 8.104 -4.817 13.662 1.00 95.75 105 GLN A CA 1
ATOM 842 C C . GLN A 1 105 ? 7.487 -5.830 12.694 1.00 95.75 105 GLN A C 1
ATOM 844 O O . GLN A 1 105 ? 8.071 -6.079 11.650 1.00 95.75 105 GLN A O 1
ATOM 849 N N . VAL A 1 106 ? 6.289 -6.347 12.976 1.00 95.56 106 VAL A N 1
ATOM 850 C CA . VAL A 1 106 ? 5.579 -7.308 12.118 1.00 95.56 106 VAL A CA 1
ATOM 851 C C . VAL A 1 106 ? 5.381 -6.753 10.709 1.00 95.56 106 VAL A C 1
ATOM 853 O O . VAL A 1 106 ? 5.700 -7.435 9.738 1.00 95.56 106 VAL A O 1
ATOM 856 N N . VAL A 1 107 ? 4.917 -5.507 10.579 1.00 95.69 107 VAL A N 1
ATOM 857 C CA . VAL A 1 107 ? 4.762 -4.843 9.274 1.00 95.69 107 VAL A CA 1
ATOM 858 C C . VAL A 1 107 ? 6.118 -4.601 8.609 1.00 95.69 107 VAL A C 1
ATOM 860 O O . VAL A 1 107 ? 6.259 -4.799 7.402 1.00 95.69 107 VAL A O 1
ATOM 863 N N . GLY A 1 108 ? 7.129 -4.194 9.381 1.00 95.44 108 GLY A N 1
ATOM 864 C CA . GLY A 1 108 ? 8.491 -4.008 8.884 1.00 95.44 108 GLY A CA 1
ATOM 865 C C . GLY A 1 108 ? 9.087 -5.292 8.304 1.00 95.44 108 GLY A C 1
ATOM 866 O O . GLY A 1 108 ? 9.562 -5.276 7.167 1.00 95.44 108 GLY A O 1
ATOM 867 N N . ASP A 1 109 ? 8.995 -6.384 9.058 1.00 94.75 109 ASP A N 1
ATOM 868 C CA . ASP A 1 109 ? 9.496 -7.712 8.714 1.00 94.75 109 ASP A CA 1
ATOM 869 C C . ASP A 1 109 ? 8.714 -8.317 7.546 1.00 94.75 109 ASP A C 1
ATOM 871 O O . ASP A 1 109 ? 9.318 -8.904 6.655 1.00 94.75 109 ASP A O 1
ATOM 875 N N . LEU A 1 110 ? 7.389 -8.134 7.497 1.00 94.94 110 LEU A N 1
ATOM 876 C CA . LEU A 1 110 ? 6.549 -8.580 6.381 1.00 94.94 110 LEU A CA 1
ATOM 877 C C . LEU A 1 110 ? 6.984 -7.933 5.058 1.00 94.94 110 LEU A C 1
ATOM 879 O O . LEU A 1 110 ? 7.108 -8.616 4.041 1.00 94.94 110 LEU A O 1
ATOM 883 N N . LEU A 1 111 ? 7.247 -6.624 5.076 1.00 94.62 111 LEU A N 1
ATOM 884 C CA . LEU A 1 111 ? 7.718 -5.884 3.904 1.00 94.62 111 LEU A CA 1
ATOM 885 C C . LEU A 1 111 ? 9.157 -6.262 3.520 1.00 94.62 111 LEU A C 1
ATOM 887 O O . LEU A 1 111 ? 9.456 -6.395 2.335 1.00 94.62 111 LEU A O 1
ATOM 891 N N . ASP A 1 112 ? 10.040 -6.472 4.499 1.00 94.50 112 ASP A N 1
ATOM 892 C CA . ASP A 1 112 ? 11.411 -6.926 4.236 1.00 94.50 112 ASP A CA 1
ATOM 893 C C . ASP A 1 112 ? 11.457 -8.355 3.697 1.00 94.50 112 ASP A C 1
ATOM 895 O O . ASP A 1 112 ? 12.244 -8.650 2.799 1.00 94.50 112 ASP A O 1
ATOM 899 N N . ASP A 1 113 ? 10.605 -9.243 4.201 1.00 94.31 113 ASP A N 1
ATOM 900 C CA . ASP A 1 113 ? 10.483 -10.607 3.698 1.00 94.31 113 ASP A CA 1
ATOM 901 C C . ASP A 1 113 ? 9.921 -10.635 2.288 1.00 94.31 113 ASP A C 1
ATOM 903 O O . ASP A 1 113 ? 10.430 -11.389 1.460 1.00 94.31 113 ASP A O 1
ATOM 907 N N . ALA A 1 114 ? 8.951 -9.772 1.979 1.00 93.50 114 ALA A N 1
ATOM 908 C CA . ALA A 1 114 ? 8.468 -9.607 0.616 1.00 93.50 114 ALA A CA 1
ATOM 909 C C . ALA A 1 114 ? 9.625 -9.193 -0.313 1.00 93.50 114 ALA A C 1
ATOM 911 O O . ALA A 1 114 ? 9.847 -9.826 -1.349 1.00 93.50 114 ALA A O 1
ATOM 912 N N . ASP A 1 115 ? 10.417 -8.191 0.080 1.00 92.88 115 ASP A N 1
ATOM 913 C CA . ASP A 1 115 ? 11.576 -7.723 -0.687 1.00 92.88 115 ASP A CA 1
ATOM 914 C C . ASP A 1 115 ? 12.627 -8.823 -0.878 1.00 92.88 115 ASP A C 1
ATOM 916 O O . ASP A 1 115 ? 13.079 -9.059 -2.003 1.00 92.88 115 ASP A O 1
ATOM 920 N N . ARG A 1 116 ? 12.997 -9.528 0.199 1.00 93.62 116 ARG A N 1
ATOM 921 C CA . ARG A 1 116 ? 13.956 -10.644 0.159 1.00 93.62 116 ARG A CA 1
ATOM 922 C C . ARG A 1 116 ? 13.468 -11.767 -0.746 1.00 93.62 116 ARG A C 1
ATOM 924 O O . ARG A 1 116 ? 14.226 -12.253 -1.585 1.00 93.62 116 ARG A O 1
ATOM 931 N N . PHE A 1 117 ? 12.201 -12.142 -0.613 1.00 93.88 117 PHE A N 1
ATOM 932 C CA . PHE A 1 117 ? 11.573 -13.179 -1.418 1.00 93.88 117 PHE A CA 1
ATOM 933 C C . PHE A 1 117 ? 11.552 -12.799 -2.903 1.00 93.88 117 PHE A C 1
ATOM 935 O O . PHE A 1 117 ? 11.904 -13.606 -3.766 1.00 93.88 117 PHE A O 1
ATOM 942 N N . ALA A 1 118 ? 11.224 -11.544 -3.218 1.00 92.44 118 ALA A N 1
ATOM 943 C CA . ALA A 1 118 ? 11.228 -11.062 -4.591 1.00 92.44 118 ALA A CA 1
ATOM 944 C C . ALA A 1 118 ? 12.633 -11.044 -5.208 1.00 92.44 118 ALA A C 1
ATOM 946 O O . ALA A 1 118 ? 12.804 -11.476 -6.351 1.00 92.44 118 ALA A O 1
ATOM 947 N N . MET A 1 119 ? 13.646 -10.612 -4.452 1.00 92.25 119 MET A N 1
ATOM 948 C CA . MET A 1 119 ? 15.041 -10.657 -4.901 1.00 92.25 119 MET A CA 1
ATOM 949 C C . MET A 1 119 ? 15.516 -12.094 -5.143 1.00 92.25 119 MET A C 1
ATOM 951 O O . MET A 1 119 ? 16.161 -12.348 -6.161 1.00 92.25 119 MET A O 1
ATOM 955 N N . ALA A 1 120 ? 15.153 -13.038 -4.267 1.00 93.69 120 ALA A N 1
ATOM 956 C CA . ALA A 1 120 ? 15.489 -14.455 -4.417 1.00 93.69 120 ALA A CA 1
ATOM 957 C C . ALA A 1 120 ? 14.869 -15.078 -5.682 1.00 93.69 120 ALA A C 1
ATOM 959 O O . ALA A 1 120 ? 15.491 -15.915 -6.330 1.00 93.69 120 ALA A O 1
ATOM 960 N N . ARG A 1 121 ? 13.678 -14.620 -6.088 1.00 93.19 121 ARG A N 1
ATOM 961 C CA . ARG A 1 121 ? 13.002 -15.027 -7.335 1.00 93.19 121 ARG A CA 1
ATOM 962 C C . ARG A 1 121 ? 13.421 -14.197 -8.564 1.00 93.19 121 ARG A C 1
ATOM 964 O O . ARG A 1 121 ? 12.781 -14.272 -9.610 1.00 93.19 121 ARG A O 1
ATOM 971 N N . GLY A 1 122 ? 14.489 -13.401 -8.458 1.00 89.62 122 GLY A N 1
ATOM 972 C CA . GLY A 1 122 ? 15.102 -12.688 -9.584 1.00 89.62 122 GLY A CA 1
ATOM 973 C C . GLY A 1 122 ? 14.547 -11.288 -9.875 1.00 89.62 122 GLY A C 1
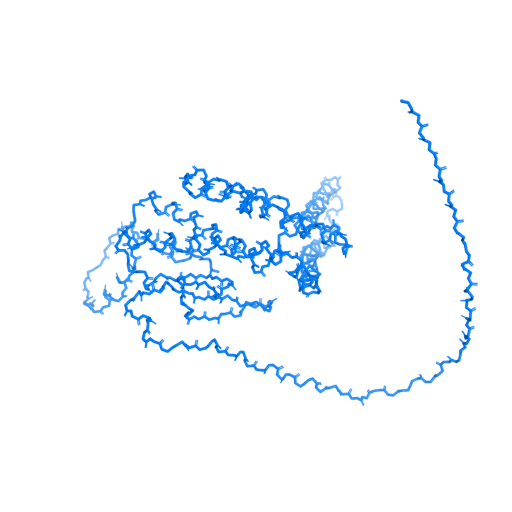ATOM 974 O O . GLY A 1 122 ? 14.968 -10.659 -10.851 1.00 89.62 122 GLY A O 1
ATOM 975 N N . LEU A 1 123 ? 13.649 -10.747 -9.044 1.00 88.75 123 LEU A N 1
ATOM 976 C CA . LEU A 1 123 ? 13.156 -9.377 -9.196 1.00 88.75 123 LEU A CA 1
ATOM 977 C C . LEU A 1 123 ? 14.193 -8.374 -8.655 1.00 88.75 123 LEU A C 1
ATOM 979 O O . LEU A 1 123 ? 14.304 -8.147 -7.454 1.00 88.75 123 LEU A O 1
ATOM 983 N N . LYS A 1 124 ? 14.966 -7.752 -9.554 1.00 84.00 124 LYS A N 1
ATOM 984 C CA . LYS A 1 124 ? 16.059 -6.826 -9.182 1.00 84.00 124 LYS A CA 1
ATOM 985 C C . LYS A 1 124 ? 15.636 -5.358 -9.048 1.00 84.00 124 LYS A C 1
ATOM 987 O O . LYS A 1 124 ? 16.311 -4.581 -8.376 1.00 84.00 124 LYS A O 1
ATOM 992 N N . ILE A 1 125 ? 14.566 -4.944 -9.731 1.00 81.12 125 ILE A N 1
ATOM 993 C CA . ILE A 1 125 ? 14.181 -3.530 -9.863 1.00 81.12 125 ILE A CA 1
ATOM 994 C C . ILE A 1 125 ? 12.705 -3.369 -9.508 1.00 81.12 125 ILE A C 1
ATOM 996 O O . ILE A 1 125 ? 11.858 -4.109 -10.002 1.00 81.12 125 ILE A O 1
ATOM 1000 N N . SER A 1 126 ? 12.400 -2.372 -8.673 1.00 78.69 126 SER A N 1
ATOM 1001 C CA . SER A 1 126 ? 11.018 -2.030 -8.336 1.00 78.69 126 SER A CA 1
ATOM 1002 C C . SER A 1 126 ? 10.304 -1.359 -9.513 1.00 78.69 126 SER A C 1
ATOM 1004 O O . SER A 1 126 ? 10.940 -0.599 -10.253 1.00 78.69 126 SER A O 1
ATOM 1006 N N . PRO A 1 127 ? 8.979 -1.531 -9.664 1.00 77.56 127 PRO A N 1
ATOM 1007 C CA . PRO A 1 127 ? 8.208 -0.821 -10.688 1.00 77.56 127 PRO A CA 1
ATOM 1008 C C . PRO A 1 127 ? 8.383 0.702 -10.606 1.00 77.56 127 PRO A C 1
ATOM 1010 O O . PRO A 1 127 ? 8.503 1.383 -11.623 1.00 77.56 127 PRO A O 1
ATOM 1013 N N . GLN A 1 128 ? 8.480 1.239 -9.385 1.00 80.25 128 GLN A N 1
ATOM 1014 C CA . GLN A 1 128 ? 8.687 2.666 -9.145 1.00 80.25 128 GLN A CA 1
ATOM 1015 C C . GLN A 1 128 ? 10.078 3.135 -9.596 1.00 80.25 128 GLN A C 1
ATOM 1017 O O . GLN A 1 128 ? 10.197 4.187 -10.220 1.00 80.25 128 GLN A O 1
ATOM 1022 N N . ARG A 1 129 ? 11.134 2.352 -9.326 1.00 82.56 129 ARG A N 1
ATOM 1023 C CA . ARG A 1 129 ? 12.493 2.650 -9.809 1.00 82.56 129 ARG A CA 1
ATOM 1024 C C . ARG A 1 129 ? 12.580 2.554 -11.325 1.00 82.56 129 ARG A C 1
ATOM 1026 O O . ARG A 1 129 ? 13.220 3.401 -11.935 1.00 82.56 129 ARG A O 1
ATOM 1033 N N . MET A 1 130 ? 11.917 1.568 -11.927 1.00 81.62 130 MET A N 1
ATOM 1034 C CA . MET A 1 130 ? 11.836 1.442 -13.380 1.00 81.62 130 MET A CA 1
ATOM 1035 C C . MET A 1 130 ? 11.152 2.670 -13.994 1.00 81.62 130 MET A C 1
ATOM 1037 O O . MET A 1 130 ? 11.703 3.270 -14.909 1.00 81.62 130 MET A O 1
ATOM 1041 N N . SER A 1 131 ? 10.014 3.103 -13.441 1.00 81.50 131 SER A N 1
ATOM 1042 C CA . SER A 1 131 ? 9.322 4.320 -13.886 1.00 81.50 131 SER A CA 1
ATOM 1043 C C . SER A 1 131 ? 10.192 5.573 -13.744 1.00 81.50 131 SER A C 1
ATOM 1045 O O . SER A 1 131 ? 10.262 6.378 -14.669 1.00 81.50 131 SER A O 1
ATOM 1047 N N . LEU A 1 132 ? 10.912 5.718 -12.628 1.00 86.69 132 LEU A N 1
ATOM 1048 C CA . LEU A 1 132 ? 11.815 6.847 -12.408 1.00 86.69 132 LEU A CA 1
ATOM 1049 C C . LEU A 1 132 ? 12.974 6.857 -13.412 1.00 86.69 132 LEU A C 1
ATOM 1051 O O . LEU A 1 132 ? 13.258 7.903 -13.986 1.00 86.69 132 LEU A O 1
ATOM 1055 N N . LEU A 1 133 ? 13.616 5.712 -13.662 1.00 86.94 133 LEU A N 1
ATOM 1056 C CA . LEU A 1 133 ? 14.693 5.599 -14.652 1.00 86.94 133 LEU A CA 1
ATOM 1057 C C . LEU A 1 133 ? 14.202 5.947 -16.057 1.00 86.94 133 LEU A C 1
ATOM 1059 O O . LEU A 1 133 ? 14.853 6.715 -16.758 1.00 86.94 133 LEU A O 1
ATOM 1063 N N . VAL A 1 134 ? 13.031 5.436 -16.443 1.00 86.19 134 VAL A N 1
ATOM 1064 C CA . VAL A 1 134 ? 12.402 5.749 -17.732 1.00 86.19 134 VAL A CA 1
ATOM 1065 C C . VAL A 1 134 ? 12.121 7.248 -17.852 1.00 86.19 134 VAL A C 1
ATOM 1067 O O . VAL A 1 134 ? 12.437 7.842 -18.880 1.00 86.19 134 VAL A O 1
ATOM 1070 N N . ASN A 1 135 ? 11.606 7.882 -16.796 1.00 87.50 135 ASN A N 1
ATOM 1071 C CA . ASN A 1 135 ? 11.366 9.325 -16.785 1.00 87.50 135 ASN A CA 1
ATOM 1072 C C . ASN A 1 135 ? 12.666 10.134 -16.879 1.00 87.50 135 ASN A C 1
ATOM 1074 O O . ASN A 1 135 ? 12.711 11.107 -17.624 1.00 87.50 135 ASN A O 1
ATOM 1078 N N . ILE A 1 136 ? 13.728 9.733 -16.170 1.00 90.19 136 ILE A N 1
ATOM 1079 C CA . ILE A 1 136 ? 15.038 10.398 -16.252 1.00 90.19 136 ILE A CA 1
ATOM 1080 C C . ILE A 1 136 ? 15.609 10.290 -17.665 1.00 90.19 136 ILE A C 1
ATOM 1082 O O . ILE A 1 136 ? 16.059 11.295 -18.210 1.00 90.19 136 ILE A O 1
ATOM 1086 N N . ILE A 1 137 ? 15.568 9.100 -18.271 1.00 87.81 137 ILE A N 1
ATOM 1087 C CA . ILE A 1 137 ? 16.044 8.887 -19.644 1.00 87.81 137 ILE A CA 1
ATOM 1088 C C . ILE A 1 137 ? 15.236 9.750 -20.617 1.00 87.81 137 ILE A C 1
ATOM 1090 O O . ILE A 1 137 ? 15.819 10.413 -21.470 1.00 87.81 137 ILE A O 1
ATOM 1094 N N . MET A 1 138 ? 13.912 9.801 -20.457 1.00 86.62 138 MET A N 1
ATOM 1095 C CA . MET A 1 138 ? 13.041 10.588 -21.326 1.00 86.62 138 MET A CA 1
ATOM 1096 C C . MET A 1 138 ? 13.321 12.090 -21.199 1.00 86.62 138 MET A C 1
ATOM 1098 O O . MET A 1 138 ? 13.618 12.733 -22.203 1.00 86.62 138 MET A O 1
ATOM 1102 N N . ILE A 1 139 ? 13.343 12.639 -19.981 1.00 89.62 139 ILE A N 1
ATOM 1103 C CA . ILE A 1 139 ? 13.658 14.058 -19.749 1.00 89.62 139 ILE A CA 1
ATOM 1104 C C . ILE A 1 139 ? 15.066 14.385 -20.258 1.00 89.62 139 ILE A C 1
ATOM 1106 O O . ILE A 1 139 ? 15.249 15.371 -20.969 1.00 89.62 139 ILE A O 1
ATOM 1110 N N . GLY A 1 140 ? 16.050 13.538 -19.946 1.00 90.31 140 GLY A N 1
ATOM 1111 C CA . GLY A 1 140 ? 17.428 13.702 -20.403 1.00 90.31 140 GLY A CA 1
ATOM 1112 C C . GLY A 1 140 ? 17.533 13.716 -21.926 1.00 90.31 140 GLY A C 1
ATOM 1113 O O . GLY A 1 140 ? 18.238 14.553 -22.483 1.00 90.31 140 GLY A O 1
ATOM 1114 N N . SER A 1 141 ? 16.778 12.853 -22.605 1.00 86.19 141 SER A N 1
ATOM 1115 C CA . SER A 1 141 ? 16.746 12.802 -24.065 1.00 86.19 141 SER A CA 1
ATOM 1116 C C . SER A 1 141 ? 16.117 14.055 -24.684 1.00 86.19 141 SER A C 1
ATOM 1118 O O . SER A 1 141 ? 16.664 14.594 -25.642 1.00 86.19 141 SER A O 1
ATOM 1120 N N . ILE A 1 142 ? 15.038 14.588 -24.098 1.00 87.25 142 ILE A N 1
ATOM 1121 C CA . ILE A 1 142 ? 14.410 15.834 -24.558 1.00 87.25 142 ILE A CA 1
ATOM 1122 C C . ILE A 1 142 ? 15.391 16.999 -24.412 1.00 87.25 142 ILE A C 1
ATOM 1124 O O . ILE A 1 142 ? 15.591 17.755 -25.362 1.00 87.25 142 ILE A O 1
ATOM 1128 N N . VAL A 1 143 ? 16.038 17.119 -23.249 1.00 91.00 143 VAL A N 1
ATOM 1129 C CA . VAL A 1 143 ? 17.027 18.174 -22.981 1.00 91.00 143 VAL A CA 1
ATOM 1130 C C . VAL A 1 143 ? 18.213 18.071 -23.939 1.00 91.00 143 VAL A C 1
ATOM 1132 O O . VAL A 1 143 ? 18.631 19.083 -24.499 1.00 91.00 143 VAL A O 1
ATOM 1135 N N . ALA A 1 144 ? 18.726 16.860 -24.174 1.00 88.50 144 ALA A N 1
ATOM 1136 C CA . ALA A 1 144 ? 19.836 16.629 -25.092 1.00 88.50 144 ALA A CA 1
ATOM 1137 C C . ALA A 1 144 ? 19.485 17.037 -26.527 1.00 88.50 144 ALA A C 1
ATOM 1139 O O . ALA A 1 144 ? 20.289 17.699 -27.186 1.00 88.50 144 ALA A O 1
ATOM 1140 N N . ILE A 1 145 ? 18.280 16.701 -27.003 1.00 84.62 145 ILE A N 1
ATOM 1141 C CA . ILE A 1 145 ? 17.881 17.099 -28.352 1.00 84.62 145 ILE A CA 1
ATOM 1142 C C . ILE A 1 145 ? 17.683 18.615 -28.433 1.00 84.62 145 ILE A C 1
ATOM 1144 O O . ILE A 1 145 ? 18.145 19.237 -29.387 1.00 84.62 145 ILE A O 1
ATOM 1148 N N . PHE A 1 146 ? 17.077 19.237 -27.421 1.00 86.06 146 PHE A N 1
ATOM 1149 C CA . PHE A 1 146 ? 16.887 20.689 -27.401 1.00 86.06 146 PHE A CA 1
ATOM 1150 C C . PHE A 1 146 ? 18.226 21.448 -27.403 1.00 86.06 146 PHE A C 1
ATOM 1152 O O . PHE A 1 146 ? 18.381 22.453 -28.101 1.00 86.06 146 PHE A O 1
ATOM 1159 N N . ALA A 1 147 ? 19.225 20.934 -26.678 1.00 89.00 147 ALA A N 1
ATOM 1160 C CA . ALA A 1 147 ? 20.587 21.462 -26.689 1.00 89.00 147 ALA A CA 1
ATOM 1161 C C . ALA A 1 147 ? 21.259 21.306 -28.066 1.00 89.00 147 ALA A C 1
ATOM 1163 O O . ALA A 1 147 ? 21.833 22.266 -28.577 1.00 89.00 147 ALA A O 1
ATOM 1164 N N . LEU A 1 148 ? 21.135 20.134 -28.702 1.00 85.31 148 LEU A N 1
ATOM 1165 C CA . LEU A 1 148 ? 21.638 19.888 -30.060 1.00 85.31 148 LEU A CA 1
ATOM 1166 C C . LEU A 1 148 ? 21.004 20.823 -31.100 1.00 85.31 148 LEU A C 1
ATOM 1168 O O . LEU A 1 148 ? 21.715 21.336 -31.964 1.00 85.31 148 LEU A O 1
ATOM 1172 N N . MET A 1 149 ? 19.695 21.077 -30.997 1.00 82.31 149 MET A N 1
ATOM 1173 C CA . MET A 1 149 ? 18.991 22.015 -31.881 1.00 82.31 149 MET A CA 1
ATOM 1174 C C . MET A 1 149 ? 19.440 23.461 -31.661 1.00 82.31 149 MET A C 1
ATOM 1176 O O . MET A 1 149 ? 19.566 24.214 -32.621 1.00 82.31 149 MET A O 1
ATOM 1180 N N . SER A 1 150 ? 19.722 23.842 -30.413 1.00 85.25 150 SER A N 1
ATOM 1181 C CA . SER A 1 150 ? 20.175 25.199 -30.078 1.00 85.25 150 SER A CA 1
ATOM 1182 C C . SER A 1 150 ? 21.589 25.497 -30.593 1.00 85.25 150 SER A C 1
ATOM 1184 O O . SER A 1 150 ? 21.908 26.649 -30.874 1.00 85.25 150 SER A O 1
ATOM 1186 N N . LEU A 1 151 ? 22.438 24.473 -30.726 1.00 88.06 151 LEU A N 1
ATOM 1187 C CA . LEU A 1 151 ? 23.819 24.617 -31.197 1.00 88.06 151 LEU A CA 1
ATOM 1188 C C . LEU A 1 151 ? 23.953 24.639 -32.729 1.00 88.06 151 LEU A C 1
ATOM 1190 O O . LEU A 1 151 ? 24.951 25.147 -33.227 1.00 88.06 151 LEU A O 1
ATOM 1194 N N . ASN A 1 152 ? 22.973 24.119 -33.478 1.00 83.38 152 ASN A N 1
ATOM 1195 C CA . ASN A 1 152 ? 23.048 23.997 -34.938 1.00 83.38 152 ASN A CA 1
ATOM 1196 C C . ASN A 1 152 ? 21.783 24.538 -35.623 1.00 83.38 152 ASN A C 1
ATOM 1198 O O . ASN A 1 152 ? 20.849 23.788 -35.916 1.00 83.38 152 ASN A O 1
ATOM 1202 N N . ALA A 1 153 ? 21.779 25.836 -35.942 1.00 76.81 153 ALA A N 1
ATOM 1203 C CA . ALA A 1 153 ? 20.652 26.502 -36.605 1.00 76.81 153 ALA A CA 1
ATOM 1204 C C . ALA A 1 153 ? 20.304 25.892 -37.979 1.00 76.81 153 ALA A C 1
ATOM 1206 O O . ALA A 1 153 ? 19.131 25.806 -38.336 1.00 76.81 153 ALA A O 1
ATOM 1207 N N . GLU A 1 154 ? 21.297 25.399 -38.728 1.00 78.81 154 GLU A N 1
ATOM 1208 C CA . GLU A 1 154 ? 21.073 24.754 -40.032 1.00 78.81 154 GLU A CA 1
ATOM 1209 C C . GLU A 1 154 ? 20.372 23.390 -39.914 1.00 78.81 154 GLU A C 1
ATOM 1211 O O . GLU A 1 154 ? 19.582 23.017 -40.784 1.00 78.81 154 GLU A O 1
ATOM 1216 N N . LEU A 1 155 ? 20.573 22.667 -38.803 1.00 71.25 155 LEU A N 1
ATOM 1217 C CA . LEU A 1 155 ? 19.876 21.403 -38.544 1.00 71.25 155 LEU A CA 1
ATOM 1218 C C . LEU A 1 155 ? 18.374 21.621 -38.320 1.00 71.25 155 LEU A C 1
ATOM 1220 O O . LEU A 1 155 ? 17.574 20.739 -38.624 1.00 71.25 155 LEU A O 1
ATOM 1224 N N . MET A 1 156 ? 17.980 22.793 -37.814 1.00 71.00 156 MET A N 1
ATOM 1225 C CA . MET A 1 156 ? 16.590 23.109 -37.481 1.00 71.00 156 MET A CA 1
ATOM 1226 C C . MET A 1 156 ? 15.676 23.098 -38.718 1.00 71.00 156 MET A C 1
ATOM 1228 O O . MET A 1 156 ? 14.524 22.673 -38.627 1.00 71.00 156 MET A O 1
ATOM 1232 N N . ALA A 1 157 ? 16.197 23.512 -39.879 1.00 73.06 157 ALA A N 1
ATOM 1233 C CA . ALA A 1 157 ? 15.432 23.612 -41.121 1.00 73.06 157 ALA A CA 1
ATOM 1234 C C . ALA A 1 157 ? 15.166 22.247 -41.782 1.00 73.06 157 ALA A C 1
ATOM 1236 O O . ALA A 1 157 ? 14.091 22.030 -42.335 1.00 73.06 157 ALA A O 1
ATOM 1237 N N . ILE A 1 158 ? 16.123 21.315 -41.704 1.00 69.75 158 ILE A N 1
ATOM 1238 C CA . ILE A 1 158 ? 16.021 19.984 -42.332 1.00 69.75 158 ILE A CA 1
ATOM 1239 C C . ILE A 1 158 ? 15.355 18.977 -41.382 1.00 69.75 158 ILE A C 1
ATOM 1241 O O . ILE A 1 158 ? 14.620 18.089 -41.815 1.00 69.75 158 ILE A O 1
ATOM 1245 N N . ALA A 1 159 ? 15.583 19.113 -40.074 1.00 70.62 159 ALA A N 1
ATOM 1246 C CA . ALA A 1 159 ? 15.183 18.105 -39.102 1.00 70.62 159 ALA A CA 1
ATOM 1247 C C . ALA A 1 159 ? 13.743 18.243 -38.590 1.00 70.62 159 ALA A C 1
ATOM 1249 O O . ALA A 1 159 ? 13.309 17.344 -37.880 1.00 70.62 159 ALA A O 1
ATOM 1250 N N . SER A 1 160 ? 12.982 19.298 -38.913 1.00 75.38 160 SER A N 1
ATOM 1251 C CA . SER A 1 160 ? 11.681 19.539 -38.254 1.00 75.38 160 SER A CA 1
ATOM 1252 C C . SER A 1 160 ? 10.682 18.381 -38.431 1.00 75.38 160 SER A C 1
ATOM 1254 O O . SER A 1 160 ? 10.070 17.941 -37.456 1.00 75.38 160 SER A O 1
ATOM 1256 N N . ASN A 1 161 ? 10.594 17.805 -39.637 1.00 80.06 161 ASN A N 1
ATOM 1257 C CA . ASN A 1 161 ? 9.705 16.673 -39.924 1.00 80.06 161 ASN A CA 1
ATOM 1258 C C . ASN A 1 161 ? 10.193 15.363 -39.281 1.00 80.06 161 ASN A C 1
ATOM 1260 O O . ASN A 1 161 ? 9.395 14.619 -38.712 1.00 80.06 161 ASN A O 1
ATOM 1264 N N . PHE A 1 162 ? 11.500 15.085 -39.316 1.00 82.06 162 PHE A N 1
ATOM 1265 C CA . PHE A 1 162 ? 12.076 13.899 -38.664 1.00 82.06 162 PHE A CA 1
ATOM 1266 C C . PHE A 1 162 ? 11.994 13.986 -37.137 1.00 82.06 162 PHE A C 1
ATOM 1268 O O . PHE A 1 162 ? 11.728 12.994 -36.461 1.00 82.06 162 PHE A O 1
ATOM 1275 N N . PHE A 1 163 ? 12.171 15.184 -36.589 1.00 80.31 163 PHE A N 1
ATOM 1276 C CA . PHE A 1 163 ? 12.100 15.451 -35.163 1.00 80.31 163 PHE A CA 1
ATOM 1277 C C . PHE A 1 163 ? 10.692 15.232 -34.616 1.00 80.31 163 PHE A C 1
ATOM 1279 O O . PHE A 1 163 ? 10.546 14.654 -33.542 1.00 80.31 163 PHE A O 1
ATOM 1286 N N . LEU A 1 164 ? 9.658 15.607 -35.377 1.00 82.31 164 LEU A N 1
ATOM 1287 C CA . LEU A 1 164 ? 8.271 15.337 -35.008 1.00 82.31 164 LEU A CA 1
ATOM 1288 C C . LEU A 1 164 ? 8.004 13.827 -34.885 1.00 82.31 164 LEU A C 1
ATOM 1290 O O . LEU A 1 164 ? 7.410 13.394 -33.901 1.00 82.31 164 LEU A O 1
ATOM 1294 N N . ILE A 1 165 ? 8.518 13.014 -35.814 1.00 86.06 165 ILE A N 1
ATOM 1295 C CA . ILE A 1 165 ? 8.390 11.546 -35.761 1.00 86.06 165 ILE A CA 1
ATOM 1296 C C . ILE A 1 165 ? 9.126 10.970 -34.541 1.00 86.06 165 ILE A C 1
ATOM 1298 O O . ILE A 1 165 ? 8.566 10.144 -33.816 1.00 86.06 165 ILE A O 1
ATOM 1302 N N . ILE A 1 166 ? 10.357 11.422 -34.279 1.00 84.69 166 ILE A N 1
ATOM 1303 C CA . ILE A 1 166 ? 11.157 10.964 -33.133 1.00 84.69 166 ILE A CA 1
ATOM 1304 C C . ILE A 1 166 ? 10.494 11.359 -31.809 1.00 84.69 166 ILE A C 1
ATOM 1306 O O . ILE A 1 166 ? 10.410 10.531 -30.903 1.00 84.69 166 ILE A O 1
ATOM 1310 N N . MET A 1 167 ? 9.982 12.588 -31.697 1.00 81.81 167 MET A N 1
ATOM 1311 C CA . MET A 1 167 ? 9.254 13.046 -30.513 1.00 81.81 167 MET A CA 1
ATOM 1312 C C . MET A 1 167 ? 7.988 12.227 -30.286 1.00 81.81 167 MET A C 1
ATOM 1314 O O . MET A 1 167 ? 7.779 11.745 -29.175 1.00 81.81 167 MET A O 1
ATOM 1318 N N . CYS A 1 168 ? 7.191 11.980 -31.331 1.00 84.06 168 CYS A N 1
ATOM 1319 C CA . CYS A 1 168 ? 6.030 11.101 -31.227 1.00 84.06 168 CYS A CA 1
ATOM 1320 C C . CYS A 1 168 ? 6.425 9.708 -30.716 1.00 84.06 168 CYS A C 1
ATOM 1322 O O . CYS A 1 168 ? 5.834 9.235 -29.748 1.00 84.06 168 CYS A O 1
ATOM 1324 N N . ALA A 1 169 ? 7.454 9.075 -31.289 1.00 85.69 169 ALA A N 1
ATOM 1325 C CA . ALA A 1 169 ? 7.929 7.768 -30.832 1.00 85.69 169 ALA A CA 1
ATOM 1326 C C . ALA A 1 169 ? 8.395 7.798 -29.362 1.00 85.69 169 ALA A C 1
ATOM 1328 O O . ALA A 1 169 ? 8.013 6.934 -28.569 1.00 85.69 169 ALA A O 1
ATOM 1329 N N . MET A 1 170 ? 9.152 8.825 -28.966 1.00 84.12 170 MET A N 1
ATOM 1330 C CA . MET A 1 170 ? 9.630 9.010 -27.591 1.00 84.12 170 MET A CA 1
ATOM 1331 C C . MET A 1 170 ? 8.506 9.274 -26.587 1.00 84.12 170 MET A C 1
ATOM 1333 O O . MET A 1 170 ? 8.656 8.915 -25.423 1.00 84.12 170 MET A O 1
ATOM 1337 N N . CYS A 1 171 ? 7.364 9.828 -27.001 1.00 83.50 171 CYS A N 1
ATOM 1338 C CA . CYS A 1 171 ? 6.194 9.962 -26.130 1.00 83.50 171 CYS A CA 1
ATOM 1339 C C . CYS A 1 171 ? 5.526 8.610 -25.820 1.00 83.50 171 CYS A C 1
ATOM 1341 O O . CYS A 1 171 ? 4.987 8.431 -24.725 1.00 83.50 171 CYS A O 1
ATOM 1343 N N . PHE A 1 172 ? 5.575 7.642 -26.744 1.00 87.44 172 PHE A N 1
ATOM 1344 C CA . PHE A 1 172 ? 4.961 6.322 -26.550 1.00 87.44 172 PHE A CA 1
ATOM 1345 C C . PHE A 1 172 ? 5.841 5.350 -25.759 1.00 87.44 172 PHE A C 1
ATOM 1347 O O . PHE A 1 172 ? 5.315 4.538 -24.993 1.00 87.44 172 PHE A O 1
ATOM 1354 N N . VAL A 1 173 ? 7.169 5.435 -25.897 1.00 86.31 173 VAL A N 1
ATOM 1355 C CA . VAL A 1 173 ? 8.113 4.519 -25.229 1.00 86.31 173 VAL A CA 1
ATOM 1356 C C . VAL A 1 173 ? 7.915 4.458 -23.701 1.00 86.31 173 VAL A C 1
ATOM 1358 O O . VAL A 1 173 ? 7.819 3.347 -23.174 1.00 86.31 173 VAL A O 1
ATOM 1361 N N . PRO A 1 174 ? 7.771 5.576 -22.960 1.00 83.69 174 PRO A N 1
ATOM 1362 C CA . PRO A 1 174 ? 7.532 5.544 -21.520 1.00 83.69 174 PRO A CA 1
ATOM 1363 C C . PRO A 1 174 ? 6.233 4.840 -21.145 1.00 83.69 174 PRO A C 1
ATOM 1365 O O . PRO A 1 174 ? 6.224 4.014 -20.232 1.00 83.69 174 PRO A O 1
ATOM 1368 N N . GLN A 1 175 ? 5.146 5.121 -21.873 1.00 85.81 175 GLN A N 1
ATOM 1369 C CA . GLN A 1 175 ? 3.854 4.481 -21.626 1.00 85.81 175 GLN A CA 1
ATOM 1370 C C . GLN A 1 175 ? 3.931 2.973 -21.876 1.00 85.81 175 GLN A C 1
ATOM 1372 O O . GLN A 1 175 ? 3.407 2.184 -21.085 1.00 85.81 175 GLN A O 1
ATOM 1377 N N . PHE A 1 176 ? 4.623 2.565 -22.941 1.00 88.88 176 PHE A N 1
ATOM 1378 C CA . PHE A 1 176 ? 4.844 1.160 -23.257 1.00 88.88 176 PHE A CA 1
ATOM 1379 C C . PHE A 1 176 ? 5.679 0.459 -22.177 1.00 88.88 176 PHE A C 1
ATOM 1381 O O . PHE A 1 176 ? 5.254 -0.567 -21.648 1.00 88.88 176 PHE A O 1
ATOM 1388 N N . LEU A 1 177 ? 6.818 1.037 -21.780 1.00 86.81 177 LEU A N 1
ATOM 1389 C CA . LEU A 1 177 ? 7.684 0.481 -20.734 1.00 86.81 177 LEU A CA 1
ATOM 1390 C C . LEU A 1 177 ? 6.979 0.407 -19.377 1.00 86.81 177 LEU A C 1
ATOM 1392 O O . LEU A 1 177 ? 7.135 -0.584 -18.663 1.00 86.81 177 LEU A O 1
ATOM 1396 N N . GLN A 1 178 ? 6.168 1.409 -19.029 1.00 84.69 178 GLN A N 1
ATOM 1397 C CA . GLN A 1 178 ? 5.388 1.411 -17.794 1.00 84.69 178 GLN A CA 1
ATOM 1398 C C . GLN A 1 178 ? 4.326 0.306 -17.796 1.00 84.69 178 GLN A C 1
ATOM 1400 O O . GLN A 1 178 ? 4.198 -0.419 -16.805 1.00 84.69 178 GLN A O 1
ATOM 1405 N N . ARG A 1 179 ? 3.587 0.132 -18.901 1.00 87.12 179 ARG A N 1
ATOM 1406 C CA . ARG A 1 179 ? 2.614 -0.964 -19.048 1.00 87.12 179 ARG A CA 1
ATOM 1407 C C . ARG A 1 179 ? 3.293 -2.327 -19.011 1.00 87.12 179 ARG A C 1
ATOM 1409 O O . ARG A 1 179 ? 2.825 -3.218 -18.308 1.00 87.12 179 ARG A O 1
ATOM 1416 N N . PHE A 1 180 ? 4.416 -2.475 -19.707 1.00 88.00 180 PHE A N 1
ATOM 1417 C CA . PHE A 1 180 ? 5.188 -3.712 -19.730 1.00 88.00 180 PHE A CA 1
ATOM 1418 C C . PHE A 1 180 ? 5.735 -4.075 -18.345 1.00 88.00 180 PHE A C 1
ATOM 1420 O O . PHE A 1 180 ? 5.573 -5.209 -17.896 1.00 88.00 180 PHE A O 1
ATOM 1427 N N . GLY A 1 181 ? 6.319 -3.106 -17.632 1.00 86.06 181 GLY A N 1
ATOM 1428 C CA . GLY A 1 181 ? 6.793 -3.285 -16.260 1.00 86.06 181 GLY A CA 1
ATOM 1429 C C . GLY A 1 181 ? 5.660 -3.650 -15.300 1.00 86.06 181 GLY A C 1
ATOM 1430 O O . GLY A 1 181 ? 5.795 -4.591 -14.522 1.00 86.06 181 GLY A O 1
ATOM 1431 N N . SER A 1 182 ? 4.514 -2.973 -15.412 1.00 84.69 182 SER A N 1
ATOM 1432 C CA . SER A 1 182 ? 3.326 -3.264 -14.597 1.00 84.69 182 SER A CA 1
ATOM 1433 C C . SER A 1 182 ? 2.768 -4.661 -14.880 1.00 84.69 182 SER A C 1
ATOM 1435 O O . SER A 1 182 ? 2.457 -5.393 -13.946 1.00 84.69 182 SER A O 1
ATOM 1437 N N . SER A 1 183 ? 2.704 -5.072 -16.151 1.00 87.44 183 SER A N 1
ATOM 1438 C CA . SER A 1 183 ? 2.260 -6.413 -16.547 1.00 87.44 183 SER A CA 1
ATOM 1439 C C . SER A 1 183 ? 3.208 -7.499 -16.036 1.00 87.44 183 SER A C 1
ATOM 1441 O O . SER A 1 183 ? 2.754 -8.478 -15.448 1.00 87.44 183 SER A O 1
ATOM 1443 N N . LYS A 1 184 ? 4.528 -7.316 -16.181 1.00 88.12 184 LYS A N 1
ATOM 1444 C CA . LYS A 1 184 ? 5.524 -8.242 -15.619 1.00 88.12 184 LYS A CA 1
ATOM 1445 C C . LYS A 1 184 ? 5.403 -8.361 -14.104 1.00 88.12 184 LYS A C 1
ATOM 1447 O O . LYS A 1 184 ? 5.465 -9.465 -13.574 1.00 88.12 184 LYS A O 1
ATOM 1452 N N . PHE A 1 185 ? 5.202 -7.241 -13.420 1.00 88.56 185 PHE A N 1
ATOM 1453 C CA . PHE A 1 185 ? 5.043 -7.218 -11.973 1.00 88.56 185 PHE A CA 1
ATOM 1454 C C . PHE A 1 185 ? 3.744 -7.897 -11.517 1.00 88.56 185 PHE A C 1
ATOM 1456 O O . PHE A 1 185 ? 3.765 -8.669 -10.563 1.00 88.56 185 PHE A O 1
ATOM 1463 N N . ALA A 1 186 ? 2.635 -7.687 -12.230 1.00 86.88 186 ALA A N 1
ATOM 1464 C CA . ALA A 1 186 ? 1.372 -8.374 -11.965 1.00 86.88 186 ALA A CA 1
ATOM 1465 C C . ALA A 1 186 ? 1.493 -9.892 -12.177 1.00 86.88 186 ALA A C 1
ATOM 1467 O O . ALA A 1 186 ? 1.075 -10.663 -11.318 1.00 86.88 1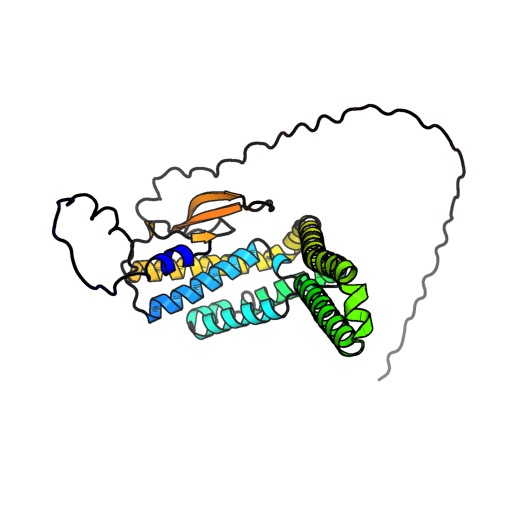86 ALA A O 1
ATOM 1468 N N . LYS A 1 187 ? 2.140 -10.329 -13.268 1.00 89.94 187 LYS A N 1
ATOM 1469 C CA . LYS A 1 187 ? 2.427 -11.753 -13.518 1.00 89.94 187 LYS A CA 1
ATOM 1470 C C . LYS A 1 187 ? 3.308 -12.359 -12.425 1.00 89.94 187 LYS A C 1
ATOM 1472 O O . LYS A 1 187 ? 3.049 -13.469 -11.978 1.00 89.94 187 LYS A O 1
ATOM 1477 N N . PHE A 1 188 ? 4.319 -11.621 -11.968 1.00 91.69 188 PHE A N 1
ATOM 1478 C CA . PHE A 1 188 ? 5.185 -12.050 -10.873 1.00 91.69 188 PHE A CA 1
ATOM 1479 C C . PHE A 1 188 ? 4.402 -12.261 -9.569 1.00 91.69 188 PHE A C 1
ATOM 1481 O O . PHE A 1 188 ? 4.565 -13.298 -8.926 1.00 91.69 188 PHE A O 1
ATOM 1488 N N . GLN A 1 189 ? 3.536 -11.312 -9.202 1.00 90.81 189 GLN A N 1
ATOM 1489 C CA . GLN A 1 189 ? 2.675 -11.434 -8.022 1.00 90.81 189 GLN A CA 1
ATOM 1490 C C . GLN A 1 189 ? 1.689 -12.594 -8.148 1.00 90.81 189 GLN A C 1
ATOM 1492 O O . GLN A 1 189 ? 1.535 -13.350 -7.200 1.00 90.81 189 GLN A O 1
ATOM 1497 N N . ALA A 1 190 ? 1.055 -12.769 -9.309 1.00 89.75 190 ALA A N 1
ATOM 1498 C CA . ALA A 1 190 ? 0.126 -13.874 -9.528 1.00 89.75 190 ALA A CA 1
ATOM 1499 C C . ALA A 1 190 ? 0.820 -15.240 -9.390 1.00 89.75 190 ALA A C 1
ATOM 1501 O O . ALA A 1 190 ? 0.275 -16.145 -8.769 1.00 89.75 190 ALA A O 1
ATOM 1502 N N . ALA A 1 191 ? 2.042 -15.369 -9.914 1.00 92.56 191 ALA A N 1
ATOM 1503 C CA . ALA A 1 191 ? 2.786 -16.625 -9.885 1.00 92.56 191 ALA A CA 1
ATOM 1504 C C . ALA A 1 191 ? 3.382 -16.966 -8.509 1.00 92.56 191 ALA A C 1
ATOM 1506 O O . ALA A 1 191 ? 3.473 -18.139 -8.170 1.00 92.56 191 ALA A O 1
ATOM 1507 N N . ASN A 1 192 ? 3.818 -15.970 -7.727 1.00 94.00 192 ASN A N 1
ATOM 1508 C CA . ASN A 1 192 ? 4.545 -16.220 -6.473 1.00 94.00 192 ASN A CA 1
ATOM 1509 C C . ASN A 1 192 ? 3.778 -15.793 -5.207 1.00 94.00 192 ASN A C 1
ATOM 1511 O O . ASN A 1 192 ? 4.227 -16.077 -4.098 1.00 94.00 192 ASN A O 1
ATOM 1515 N N . GLY A 1 193 ? 2.638 -15.118 -5.357 1.00 91.50 193 GLY A N 1
ATOM 1516 C CA . GLY A 1 193 ? 1.790 -14.648 -4.262 1.00 91.50 193 GLY A CA 1
ATOM 1517 C C . GLY A 1 193 ? 1.328 -15.765 -3.332 1.00 91.50 193 GLY A C 1
ATOM 1518 O O . GLY A 1 193 ? 1.582 -15.660 -2.135 1.00 91.50 193 GLY A O 1
ATOM 1519 N N . PRO A 1 194 ? 0.723 -16.856 -3.838 1.00 92.62 194 PRO A N 1
ATOM 1520 C CA . PRO A 1 194 ? 0.263 -17.954 -2.989 1.00 92.62 194 PRO A CA 1
ATOM 1521 C C . PRO A 1 194 ? 1.383 -18.582 -2.147 1.00 92.62 194 PRO A C 1
ATOM 1523 O O . PRO A 1 194 ? 1.182 -18.862 -0.967 1.00 92.62 194 PRO A O 1
ATOM 1526 N N . ASP A 1 195 ? 2.572 -18.757 -2.727 1.00 94.25 195 ASP A N 1
ATOM 1527 C CA . ASP A 1 195 ? 3.744 -19.281 -2.016 1.00 94.25 195 ASP A CA 1
ATOM 1528 C C . ASP A 1 195 ? 4.205 -18.328 -0.913 1.00 94.25 195 ASP A C 1
ATOM 1530 O O . ASP A 1 195 ? 4.494 -18.764 0.199 1.00 94.25 195 ASP A O 1
ATOM 1534 N N . PHE A 1 196 ? 4.248 -17.026 -1.203 1.00 94.19 196 PHE A N 1
ATOM 1535 C CA . PHE A 1 196 ? 4.617 -16.021 -0.214 1.00 94.19 196 PHE A CA 1
ATOM 1536 C C . PHE A 1 196 ? 3.593 -15.939 0.925 1.00 94.19 196 PHE A C 1
ATOM 1538 O O . PHE A 1 196 ? 3.972 -15.919 2.089 1.00 94.19 196 PHE A O 1
ATOM 1545 N N . MET A 1 197 ? 2.292 -15.963 0.623 1.00 92.12 197 MET A N 1
ATOM 1546 C CA . MET A 1 197 ? 1.235 -15.896 1.641 1.00 92.12 197 MET A CA 1
ATOM 1547 C C . MET A 1 197 ? 1.324 -17.048 2.650 1.00 92.12 197 MET A C 1
ATOM 1549 O O . MET A 1 197 ? 1.130 -16.826 3.846 1.00 92.12 197 MET A O 1
ATOM 1553 N N . LYS A 1 198 ? 1.698 -18.254 2.195 1.00 92.69 198 LYS A N 1
ATOM 1554 C CA . LYS A 1 198 ? 1.916 -19.424 3.065 1.00 92.69 198 LYS A CA 1
ATOM 1555 C C . LYS A 1 198 ? 3.061 -19.229 4.059 1.00 92.69 198 LYS A C 1
ATOM 1557 O O . LYS A 1 198 ? 2.999 -19.761 5.161 1.00 92.69 198 LYS A O 1
ATOM 1562 N N . THR A 1 199 ? 4.112 -18.491 3.697 1.00 93.56 199 THR A N 1
ATOM 1563 C CA . THR A 1 199 ? 5.267 -18.291 4.590 1.00 93.56 199 THR A CA 1
ATOM 1564 C C . THR A 1 199 ? 5.033 -17.193 5.621 1.00 93.56 199 THR A C 1
ATOM 1566 O O . THR A 1 199 ? 5.659 -17.207 6.679 1.00 93.56 199 THR A O 1
ATOM 1569 N N . VAL A 1 200 ? 4.126 -16.254 5.342 1.00 93.88 200 VAL A N 1
ATOM 1570 C CA . VAL A 1 200 ? 3.882 -15.085 6.200 1.00 93.88 200 VAL A CA 1
ATOM 1571 C C . VAL A 1 200 ? 2.550 -15.123 6.949 1.00 93.88 200 VAL A C 1
ATOM 1573 O O . VAL A 1 200 ? 2.246 -14.171 7.666 1.00 93.88 200 VAL A O 1
ATOM 1576 N N . THR A 1 201 ? 1.784 -16.215 6.845 1.00 93.25 201 THR A N 1
ATOM 1577 C CA . THR A 1 201 ? 0.459 -16.370 7.478 1.00 93.25 201 THR A CA 1
ATOM 1578 C C . THR A 1 201 ? 0.424 -15.952 8.958 1.00 93.25 201 THR A C 1
ATOM 1580 O O . THR A 1 201 ? -0.418 -15.121 9.292 1.00 93.25 201 THR A O 1
ATOM 1583 N N . PRO A 1 202 ? 1.370 -16.364 9.832 1.00 92.62 202 PRO A N 1
ATOM 1584 C CA . PRO A 1 202 ? 1.323 -15.972 11.248 1.00 92.62 202 PRO A CA 1
ATOM 1585 C C . PRO A 1 202 ? 1.421 -14.455 11.467 1.00 92.62 202 PRO A C 1
ATOM 1587 O O . PRO A 1 202 ? 0.838 -13.897 12.390 1.00 92.62 202 PRO A O 1
ATOM 1590 N N . ARG A 1 203 ? 2.153 -13.749 10.598 1.00 94.19 203 ARG A N 1
ATOM 1591 C CA . ARG A 1 203 ? 2.263 -12.284 10.659 1.00 94.19 203 ARG A CA 1
ATOM 1592 C C . ARG A 1 203 ? 1.011 -11.597 10.124 1.00 94.19 203 ARG A C 1
ATOM 1594 O O . ARG A 1 203 ? 0.650 -10.528 10.611 1.00 94.19 203 ARG A O 1
ATOM 1601 N N . LEU A 1 204 ? 0.359 -12.205 9.134 1.00 93.75 204 LEU A N 1
ATOM 1602 C CA . LEU A 1 204 ? -0.907 -11.713 8.599 1.00 93.75 204 LEU A CA 1
ATOM 1603 C C . LEU A 1 204 ? -2.029 -11.810 9.633 1.00 93.75 204 LEU A C 1
ATOM 1605 O O . LEU A 1 204 ? -2.857 -10.912 9.682 1.00 93.75 204 LEU A O 1
ATOM 1609 N N . GLU A 1 205 ? -2.029 -12.822 10.499 1.00 94.50 205 GLU A N 1
ATOM 1610 C CA . GLU A 1 205 ? -2.988 -12.917 11.609 1.00 94.50 205 GLU A CA 1
ATOM 1611 C C . GLU A 1 205 ? -2.860 -11.731 12.576 1.00 94.50 205 GLU A C 1
ATOM 1613 O O . GLU A 1 205 ? -3.855 -11.088 12.900 1.00 94.50 205 GLU A O 1
ATOM 1618 N N . ILE A 1 206 ? -1.636 -11.348 12.956 1.00 95.50 206 ILE A N 1
ATOM 1619 C CA . ILE A 1 206 ? -1.400 -10.166 13.807 1.00 95.50 206 ILE A CA 1
ATOM 1620 C C . ILE A 1 206 ? -1.867 -8.880 13.104 1.00 95.50 206 ILE A C 1
ATOM 1622 O O . ILE A 1 206 ? -2.451 -7.991 13.726 1.00 95.50 206 ILE A O 1
ATOM 1626 N N . LEU A 1 207 ? -1.628 -8.774 11.793 1.00 95.31 207 LEU A N 1
ATOM 1627 C CA . LEU A 1 207 ? -2.093 -7.645 10.990 1.00 95.31 207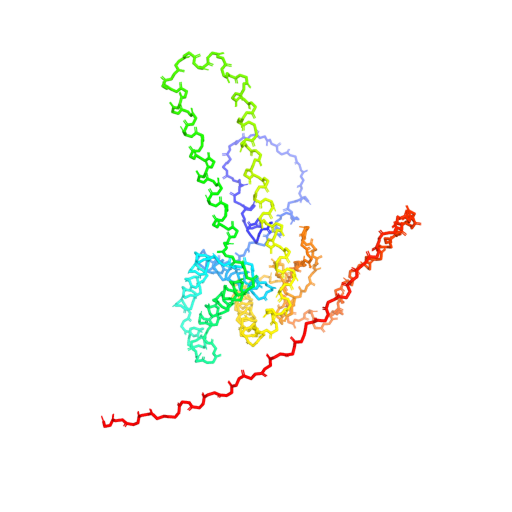 LEU A CA 1
ATOM 1628 C C . LEU A 1 207 ? -3.628 -7.591 10.917 1.00 95.31 207 LEU A C 1
ATOM 1630 O O . LEU A 1 207 ? -4.203 -6.511 11.042 1.00 95.31 207 LEU A O 1
ATOM 1634 N N . HIS A 1 208 ? -4.282 -8.744 10.775 1.00 95.50 208 HIS A N 1
ATOM 1635 C CA . HIS A 1 208 ? -5.735 -8.877 10.806 1.00 95.50 208 HIS A CA 1
ATOM 1636 C C . HIS A 1 208 ? -6.311 -8.458 12.164 1.00 95.50 208 HIS A C 1
ATOM 1638 O O . HIS A 1 208 ? -7.259 -7.677 12.202 1.00 95.50 208 HIS A O 1
ATOM 1644 N N . GLU A 1 209 ? -5.703 -8.886 13.278 1.00 95.69 209 GLU A N 1
ATOM 1645 C CA . GLU A 1 209 ? -6.096 -8.437 14.622 1.00 95.69 209 GLU A CA 1
ATOM 1646 C C . GLU A 1 209 ? -6.013 -6.909 14.759 1.00 95.69 209 GLU A C 1
ATOM 1648 O O . GLU A 1 209 ? -6.889 -6.291 15.364 1.00 95.69 209 GLU A O 1
ATOM 1653 N N . MET A 1 210 ? -4.978 -6.283 14.189 1.00 95.75 210 MET A N 1
ATOM 1654 C CA . MET A 1 210 ? -4.826 -4.826 14.216 1.00 95.75 210 MET A CA 1
ATOM 1655 C C . MET A 1 210 ? -5.894 -4.121 13.378 1.00 95.75 210 MET A C 1
ATOM 1657 O O . MET A 1 210 ? -6.444 -3.106 13.806 1.00 95.75 210 MET A O 1
ATOM 1661 N N . VAL A 1 211 ? -6.205 -4.644 12.191 1.00 95.81 211 VAL A N 1
ATOM 1662 C CA . VAL A 1 211 ? -7.286 -4.107 11.355 1.00 95.81 211 VAL A CA 1
ATOM 1663 C C . VAL A 1 211 ? -8.626 -4.210 12.081 1.00 95.81 211 VAL A C 1
ATOM 1665 O O . VAL A 1 211 ? -9.363 -3.227 12.147 1.00 95.81 211 VAL A O 1
ATOM 1668 N N . GLN A 1 212 ? -8.904 -5.365 12.684 1.00 95.69 212 GLN A N 1
ATOM 1669 C CA . GLN A 1 212 ? -10.092 -5.578 13.497 1.00 95.69 212 GLN A CA 1
ATOM 1670 C C . GLN A 1 212 ? -10.159 -4.578 14.659 1.00 95.69 212 GLN A C 1
ATOM 1672 O O . GLN A 1 212 ? -11.202 -3.970 14.865 1.00 95.69 212 GLN A O 1
ATOM 1677 N N . TYR A 1 213 ? -9.050 -4.359 15.371 1.00 95.19 213 TYR A N 1
ATOM 1678 C CA . TYR A 1 213 ? -8.964 -3.363 16.442 1.00 95.19 213 TYR A CA 1
ATOM 1679 C C . TYR A 1 213 ? -9.297 -1.947 15.949 1.00 95.19 213 TYR A C 1
ATOM 1681 O O . TYR A 1 213 ? -10.070 -1.243 16.593 1.00 95.19 213 TYR A O 1
ATOM 1689 N N . LEU A 1 214 ? -8.753 -1.531 14.798 1.00 94.69 214 LEU A N 1
ATOM 1690 C CA . LEU A 1 214 ? -9.051 -0.218 14.215 1.00 94.69 214 LEU A CA 1
ATOM 1691 C C . LEU A 1 214 ? -10.524 -0.083 13.819 1.00 94.69 214 LEU A C 1
ATOM 1693 O O . LEU A 1 214 ? -11.112 0.972 14.030 1.00 94.69 214 LEU A O 1
ATOM 1697 N N . LEU A 1 215 ? -11.125 -1.134 13.255 1.00 93.75 215 LEU A N 1
ATOM 1698 C CA . LEU A 1 215 ? -12.551 -1.137 12.920 1.00 93.75 215 LEU A CA 1
ATOM 1699 C C . LEU A 1 215 ? -13.420 -0.972 14.168 1.00 93.75 215 LEU A C 1
ATOM 1701 O O . LEU A 1 215 ? -14.321 -0.132 14.160 1.00 93.75 215 LEU A O 1
ATOM 1705 N N . THR A 1 216 ? -13.127 -1.724 15.233 1.00 92.69 216 THR A N 1
ATOM 1706 C CA . THR A 1 216 ? -13.838 -1.618 16.514 1.00 92.69 216 THR A CA 1
ATOM 1707 C C . THR A 1 216 ? -13.714 -0.209 17.096 1.00 92.69 216 THR A C 1
ATOM 1709 O O . THR A 1 216 ? -14.712 0.404 17.459 1.00 92.69 216 THR A O 1
ATOM 1712 N N . ASP A 1 217 ? -12.507 0.351 17.118 1.00 91.50 217 ASP A N 1
ATOM 1713 C CA . ASP A 1 217 ? -12.240 1.667 17.700 1.00 91.50 217 ASP A CA 1
ATOM 1714 C C . ASP A 1 217 ? -12.901 2.821 16.914 1.00 91.50 217 ASP A C 1
ATOM 1716 O O . ASP A 1 217 ? -13.501 3.727 17.505 1.00 91.50 217 ASP A O 1
ATOM 1720 N N . ILE A 1 218 ? -12.886 2.757 15.575 1.00 90.88 218 ILE A N 1
ATOM 1721 C CA . ILE A 1 218 ? -13.614 3.706 14.717 1.00 90.88 218 ILE A CA 1
ATOM 1722 C C . ILE A 1 218 ? -15.120 3.600 14.981 1.00 90.88 218 ILE A C 1
ATOM 1724 O O . ILE A 1 218 ? -15.795 4.621 15.134 1.00 90.88 218 ILE A O 1
ATOM 1728 N N . ARG A 1 219 ? -15.656 2.374 15.057 1.00 90.75 219 ARG A N 1
ATOM 1729 C CA . ARG A 1 219 ? -17.072 2.122 15.350 1.00 90.75 219 ARG A CA 1
ATOM 1730 C C . ARG A 1 219 ? -17.472 2.729 16.694 1.00 90.75 219 ARG A C 1
ATOM 1732 O O . ARG A 1 219 ? -18.444 3.479 16.748 1.00 90.75 219 ARG A O 1
ATOM 1739 N N . GLU A 1 220 ? -16.723 2.448 17.756 1.00 90.62 220 GLU A N 1
ATOM 1740 C CA . GLU A 1 220 ? -16.987 2.970 19.102 1.00 90.62 220 GLU A CA 1
ATOM 1741 C C . GLU A 1 220 ? -16.952 4.500 19.138 1.00 90.62 220 GLU A C 1
ATOM 1743 O O . GLU A 1 220 ? -17.854 5.127 19.695 1.00 90.62 220 GLU A O 1
ATOM 1748 N N . THR A 1 221 ? -15.968 5.113 18.476 1.00 88.88 221 THR A N 1
ATOM 1749 C CA . THR A 1 221 ? -15.839 6.575 18.387 1.00 88.88 221 THR A CA 1
ATOM 1750 C C . THR A 1 221 ? -17.048 7.208 17.696 1.00 88.88 221 THR A C 1
ATOM 1752 O O . THR A 1 221 ? -17.594 8.211 18.163 1.00 88.88 221 THR A O 1
ATOM 1755 N N . LEU A 1 222 ? -17.515 6.605 16.601 1.00 87.56 222 LEU A N 1
ATOM 1756 C CA . LEU A 1 222 ? -18.684 7.074 15.859 1.00 87.56 222 LEU A CA 1
ATOM 1757 C C . LEU A 1 222 ? -19.973 6.964 16.674 1.00 87.56 222 LEU A C 1
ATOM 1759 O O . LEU A 1 222 ? -20.759 7.916 16.690 1.00 87.56 222 LEU A O 1
ATOM 1763 N N . VAL A 1 223 ? -20.164 5.835 17.362 1.00 88.81 223 VAL A N 1
ATOM 1764 C CA . VAL A 1 223 ? -21.312 5.600 18.249 1.00 88.81 223 VAL A CA 1
ATOM 1765 C C . VAL A 1 223 ? -21.301 6.586 19.416 1.00 88.81 223 VAL A C 1
ATOM 1767 O O . VAL A 1 223 ? -22.329 7.194 19.707 1.00 88.81 223 VAL A O 1
ATOM 1770 N N . ALA A 1 224 ? -20.145 6.804 20.049 1.00 88.69 224 ALA A N 1
ATOM 1771 C CA . ALA A 1 224 ? -19.996 7.752 21.154 1.00 88.69 224 ALA A CA 1
ATOM 1772 C C . ALA A 1 224 ? -20.310 9.198 20.736 1.00 88.69 224 ALA A C 1
ATOM 1774 O O . ALA A 1 224 ? -20.863 9.968 21.519 1.00 88.69 224 ALA A O 1
ATOM 1775 N N . ALA A 1 225 ? -20.011 9.552 19.486 1.00 86.81 225 ALA A N 1
ATOM 1776 C CA . ALA A 1 225 ? -20.361 10.837 18.891 1.00 86.81 225 ALA A CA 1
ATOM 1777 C C . ALA A 1 225 ? -21.831 10.929 18.415 1.00 86.81 225 ALA A C 1
ATOM 1779 O O . ALA A 1 225 ? -22.241 11.947 17.861 1.00 86.81 225 ALA A O 1
ATOM 1780 N N . GLY A 1 226 ? -22.643 9.888 18.632 1.00 84.75 226 GLY A N 1
ATOM 1781 C CA . GLY A 1 226 ? -24.064 9.871 18.276 1.00 84.75 226 GLY A CA 1
ATOM 1782 C C . GLY A 1 226 ? -24.328 9.754 16.774 1.00 84.75 226 GLY A C 1
ATOM 1783 O O . GLY A 1 226 ? -25.394 10.159 16.311 1.00 84.75 226 GLY A O 1
ATOM 1784 N N . ASN A 1 227 ? -23.367 9.235 16.004 1.00 85.62 227 ASN A N 1
ATOM 1785 C CA . ASN A 1 227 ? -23.537 9.018 14.570 1.00 85.62 227 ASN A CA 1
ATOM 1786 C C . ASN A 1 227 ? -24.313 7.730 14.295 1.00 85.62 227 ASN A C 1
ATOM 1788 O O . ASN A 1 227 ? -24.106 6.706 14.947 1.00 85.62 227 ASN A O 1
ATOM 1792 N N . ASP A 1 228 ? -25.145 7.757 13.256 1.00 83.19 228 ASP A N 1
ATOM 1793 C CA . ASP A 1 228 ? -25.772 6.548 12.732 1.00 83.19 228 ASP A CA 1
ATOM 1794 C C . ASP A 1 228 ? -24.764 5.740 11.900 1.00 83.19 228 ASP A C 1
ATOM 1796 O O . ASP A 1 228 ? -24.532 6.006 10.716 1.00 83.19 228 ASP A O 1
ATOM 1800 N N . ILE A 1 229 ? -24.161 4.735 12.539 1.00 84.19 229 ILE A N 1
ATOM 1801 C CA . ILE A 1 229 ? -23.152 3.855 11.938 1.00 84.19 229 ILE A CA 1
ATOM 1802 C C . ILE A 1 229 ? -23.672 3.029 10.752 1.00 84.19 229 ILE A C 1
ATOM 1804 O O . ILE A 1 229 ? -22.869 2.599 9.924 1.00 84.19 229 ILE A O 1
ATOM 1808 N N . SER A 1 230 ? -24.991 2.844 10.624 1.00 77.44 230 SER A N 1
ATOM 1809 C CA . SER A 1 230 ? -25.591 2.023 9.561 1.00 77.44 230 SER A CA 1
ATOM 1810 C C . SER A 1 230 ? -25.440 2.641 8.165 1.00 77.44 230 SER A C 1
ATOM 1812 O O . SER A 1 230 ? -25.385 1.927 7.158 1.00 77.44 230 SER A O 1
ATOM 1814 N N . ASN A 1 231 ? -25.305 3.968 8.108 1.00 78.31 231 ASN A N 1
ATOM 1815 C CA . ASN A 1 231 ? -25.139 4.728 6.870 1.00 78.31 231 ASN A CA 1
ATOM 1816 C C . ASN A 1 231 ? -23.677 4.845 6.426 1.00 78.31 231 ASN A C 1
ATOM 1818 O O . ASN A 1 231 ? -23.401 5.252 5.293 1.00 78.31 231 ASN A O 1
ATOM 1822 N N . ILE A 1 232 ? -22.731 4.492 7.297 1.00 80.50 232 ILE A N 1
ATOM 1823 C CA . ILE A 1 232 ? -21.308 4.665 7.030 1.00 80.50 232 ILE A CA 1
ATOM 1824 C C . ILE A 1 232 ? -20.805 3.456 6.247 1.00 80.50 232 ILE A C 1
ATOM 1826 O O . ILE A 1 232 ? -20.847 2.321 6.718 1.00 80.50 232 ILE A O 1
ATOM 1830 N N . ARG A 1 233 ? -20.330 3.717 5.025 1.00 84.12 233 ARG A N 1
ATOM 1831 C CA . ARG A 1 233 ? -19.833 2.694 4.100 1.00 84.12 233 ARG A CA 1
ATOM 1832 C C . ARG A 1 233 ? -18.320 2.784 3.938 1.00 84.12 233 ARG A C 1
ATOM 1834 O O . ARG A 1 233 ? -17.777 3.870 3.726 1.00 84.12 233 ARG A O 1
ATOM 1841 N N . PHE A 1 234 ? -17.656 1.635 3.949 1.00 83.69 234 PHE A N 1
ATOM 1842 C CA . PHE A 1 234 ? -16.216 1.488 3.754 1.00 83.69 234 PHE A CA 1
ATOM 1843 C C . PHE A 1 234 ? -15.926 0.614 2.547 1.00 83.69 234 PHE A C 1
ATOM 1845 O O . PHE A 1 234 ? -16.752 -0.197 2.143 1.00 83.69 234 PHE A O 1
ATOM 1852 N N . GLN A 1 235 ? -14.738 0.789 1.981 1.00 88.81 235 GLN A N 1
ATOM 1853 C CA . GLN A 1 235 ? -14.188 -0.139 1.005 1.00 88.81 235 GLN A CA 1
ATOM 1854 C C . GLN A 1 235 ? -13.024 -0.868 1.653 1.00 88.81 235 GLN A C 1
ATOM 1856 O O . GLN A 1 235 ? -12.063 -0.213 2.061 1.00 88.81 235 GLN A O 1
ATOM 1861 N N . LEU A 1 236 ? -13.134 -2.189 1.735 1.00 90.94 236 LEU A N 1
ATOM 1862 C CA . LEU A 1 236 ? -12.099 -3.082 2.246 1.00 90.94 236 LEU A CA 1
ATOM 1863 C C . LEU A 1 236 ? -11.800 -4.162 1.205 1.00 90.94 236 LEU A C 1
ATOM 1865 O O . LEU A 1 236 ? -12.636 -4.495 0.366 1.00 90.94 236 LEU A O 1
ATOM 1869 N N . TRP A 1 237 ? -10.588 -4.690 1.242 1.00 90.62 237 TRP A N 1
ATOM 1870 C CA . TRP A 1 237 ? -10.135 -5.817 0.438 1.00 90.62 237 TRP A CA 1
ATOM 1871 C C . TRP A 1 237 ? -10.491 -7.154 1.081 1.00 90.62 237 TRP A C 1
ATOM 1873 O O . TRP A 1 237 ? -10.578 -8.152 0.374 1.00 90.62 237 TRP A O 1
ATOM 1883 N N . ASN A 1 238 ? -10.739 -7.172 2.393 1.00 90.25 238 ASN A N 1
ATOM 1884 C CA . ASN A 1 238 ? -11.196 -8.350 3.115 1.00 90.25 238 ASN A CA 1
ATOM 1885 C C . ASN A 1 238 ? -12.587 -8.124 3.746 1.00 90.25 238 ASN A C 1
ATOM 1887 O O . ASN A 1 238 ? -12.896 -7.034 4.233 1.00 90.25 238 ASN A O 1
ATOM 1891 N N . SER A 1 239 ? -13.424 -9.161 3.704 1.00 89.19 239 SER A N 1
ATOM 1892 C CA . SER A 1 239 ? -14.760 -9.229 4.306 1.00 89.19 239 SER A CA 1
ATOM 1893 C C . SER A 1 239 ? -14.773 -9.804 5.720 1.00 89.19 239 SER A C 1
ATOM 1895 O O . SER A 1 239 ? -15.751 -9.612 6.436 1.00 89.19 239 SER A O 1
ATOM 1897 N N . ASP A 1 240 ? -13.713 -10.499 6.129 1.00 90.69 240 ASP A N 1
ATOM 1898 C CA . ASP A 1 240 ? -13.735 -11.421 7.272 1.00 90.69 240 ASP A CA 1
ATOM 1899 C C . ASP A 1 240 ? -13.513 -10.722 8.624 1.00 90.69 240 ASP A C 1
ATOM 1901 O O . ASP A 1 240 ? -12.915 -11.280 9.543 1.00 90.69 240 ASP A O 1
ATOM 1905 N N . TYR A 1 241 ? -13.977 -9.481 8.761 1.00 92.75 241 TYR A N 1
ATOM 1906 C CA . TYR A 1 241 ? -13.908 -8.727 10.012 1.00 92.75 241 TYR A CA 1
ATOM 1907 C C . TYR A 1 241 ? -15.241 -8.816 10.767 1.00 92.75 241 TYR A C 1
ATOM 1909 O O . TYR A 1 241 ? -16.317 -8.834 10.175 1.00 92.75 241 TYR A O 1
ATOM 1917 N N . ARG A 1 242 ? -15.188 -8.849 12.100 1.00 88.31 242 ARG A N 1
ATOM 1918 C CA . ARG A 1 242 ? -16.361 -9.104 12.959 1.00 88.31 242 ARG A CA 1
ATOM 1919 C C . ARG A 1 242 ? -17.339 -7.937 13.038 1.00 88.31 242 ARG A C 1
ATOM 1921 O O . ARG A 1 242 ? -18.530 -8.149 13.214 1.00 88.31 242 ARG A O 1
ATOM 1928 N N . ASP A 1 243 ? -16.831 -6.711 12.945 1.00 85.62 243 ASP A N 1
ATOM 1929 C CA . ASP A 1 243 ? -17.629 -5.495 13.159 1.00 85.62 243 ASP A CA 1
ATOM 1930 C C . ASP A 1 243 ? -18.307 -4.981 11.890 1.00 85.62 243 ASP A C 1
ATOM 1932 O O . ASP A 1 243 ? -18.935 -3.922 11.917 1.00 85.62 243 ASP A O 1
ATOM 1936 N N . ILE A 1 244 ? -18.176 -5.695 10.772 1.00 89.69 244 ILE A N 1
ATOM 1937 C CA . ILE A 1 244 ? -18.661 -5.234 9.476 1.00 89.69 244 ILE A CA 1
ATOM 1938 C C . ILE A 1 244 ? -19.640 -6.217 8.845 1.00 89.69 244 ILE A C 1
ATOM 1940 O O . ILE A 1 244 ? -19.593 -7.423 9.064 1.00 89.69 244 ILE A O 1
ATOM 1944 N N . LYS A 1 245 ? -20.505 -5.675 7.995 1.00 89.00 245 LYS A N 1
ATOM 1945 C CA . LYS A 1 245 ? -21.407 -6.414 7.124 1.00 89.00 245 LYS A CA 1
ATOM 1946 C C . LYS A 1 245 ? -21.155 -6.009 5.684 1.00 89.00 245 LYS A C 1
ATOM 1948 O O . LYS A 1 245 ? -21.132 -4.818 5.363 1.00 89.00 245 LYS A O 1
ATOM 1953 N N . VAL A 1 246 ? -20.972 -7.000 4.819 1.00 86.94 246 VAL A N 1
ATOM 1954 C CA . VAL A 1 246 ? -20.797 -6.785 3.382 1.00 86.94 246 VAL A CA 1
ATOM 1955 C C . VAL A 1 246 ? -22.135 -6.366 2.775 1.00 86.94 246 VAL A C 1
ATOM 1957 O O . VAL A 1 246 ? -23.149 -7.027 2.975 1.00 86.94 246 VAL A O 1
ATOM 1960 N N . LEU A 1 247 ? -22.135 -5.240 2.064 1.00 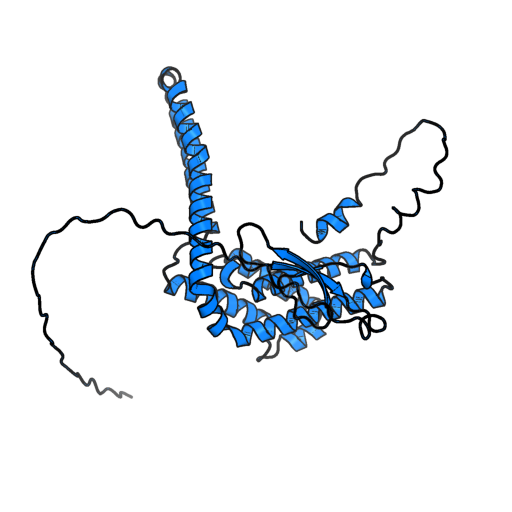87.00 247 LEU A N 1
ATOM 1961 C CA . LEU A 1 247 ? -23.291 -4.721 1.331 1.00 87.00 247 LEU A CA 1
ATOM 1962 C C . LEU A 1 247 ? -23.216 -5.050 -0.156 1.00 87.00 247 LEU A C 1
ATOM 1964 O O . LEU A 1 247 ? -24.237 -5.307 -0.780 1.00 87.00 247 LEU A O 1
ATOM 1968 N N . ASP A 1 248 ? -22.015 -4.960 -0.720 1.00 86.88 248 ASP A N 1
ATOM 1969 C CA . ASP A 1 248 ? -21.761 -5.153 -2.143 1.00 86.88 248 ASP A CA 1
ATOM 1970 C C . ASP A 1 248 ? -20.316 -5.625 -2.341 1.00 86.88 248 ASP A C 1
ATOM 1972 O O . ASP A 1 248 ? -19.436 -5.368 -1.511 1.00 86.88 248 ASP A O 1
ATOM 1976 N N . SER A 1 249 ? -20.059 -6.296 -3.456 1.00 87.81 249 SER A N 1
ATOM 1977 C CA . SER A 1 249 ? -18.743 -6.785 -3.841 1.00 87.81 249 SER A CA 1
ATOM 1978 C C . SER A 1 249 ? -18.457 -6.395 -5.282 1.00 87.81 249 SER A C 1
ATOM 1980 O O . SER A 1 249 ? -19.217 -6.712 -6.194 1.00 87.81 249 SER A O 1
ATOM 1982 N N . LYS A 1 250 ? -17.340 -5.705 -5.507 1.00 87.69 250 LYS A N 1
ATOM 1983 C CA . LYS A 1 250 ? -16.959 -5.217 -6.828 1.00 87.69 250 LYS A CA 1
ATOM 1984 C C . LYS A 1 250 ? -15.623 -5.795 -7.258 1.00 87.69 250 LYS A C 1
ATOM 1986 O O . LYS A 1 250 ? -14.593 -5.515 -6.645 1.00 87.69 250 LYS A O 1
ATOM 1991 N N . ILE A 1 251 ? -15.624 -6.512 -8.377 1.00 85.38 251 ILE A N 1
ATOM 1992 C CA . ILE A 1 251 ? -14.392 -6.954 -9.036 1.00 85.38 251 ILE A CA 1
ATOM 1993 C C . ILE A 1 251 ? -13.677 -5.729 -9.610 1.00 85.38 251 ILE A C 1
ATOM 1995 O O . ILE A 1 251 ? -14.264 -4.916 -10.333 1.00 85.38 251 ILE A O 1
ATOM 1999 N N . VAL A 1 252 ? -12.397 -5.574 -9.279 1.00 80.06 252 VAL A N 1
ATOM 2000 C CA . VAL A 1 252 ? -11.582 -4.463 -9.771 1.00 80.06 252 VAL A CA 1
ATOM 2001 C C . VAL A 1 252 ? -11.081 -4.794 -11.183 1.00 80.06 252 VAL A C 1
ATOM 2003 O O . VAL A 1 252 ? -10.317 -5.751 -11.340 1.00 80.06 252 VAL A O 1
ATOM 2006 N N . PRO A 1 253 ? -11.454 -4.011 -12.220 1.00 72.44 253 PRO A N 1
ATOM 2007 C CA . PRO A 1 253 ? -11.074 -4.308 -13.599 1.00 72.44 253 PRO A CA 1
ATOM 2008 C C . PRO A 1 253 ? -9.560 -4.457 -13.769 1.00 72.44 253 PRO A C 1
ATOM 2010 O O . PRO A 1 253 ? -8.786 -3.611 -13.318 1.00 72.44 253 PRO A O 1
ATOM 2013 N N . GLY A 1 254 ? -9.138 -5.525 -14.449 1.00 68.19 254 GLY A N 1
ATOM 2014 C CA . GLY A 1 254 ? -7.721 -5.831 -14.672 1.00 68.19 254 GLY A CA 1
ATOM 2015 C C . GLY A 1 254 ? -7.008 -6.484 -13.483 1.00 68.19 254 GLY A C 1
ATOM 2016 O O . GLY A 1 254 ? -5.794 -6.674 -13.541 1.00 68.19 254 GLY A O 1
ATOM 2017 N N . THR A 1 255 ? -7.736 -6.851 -12.427 1.00 69.62 255 THR A N 1
ATOM 2018 C CA . THR A 1 255 ? -7.224 -7.668 -11.322 1.00 69.62 255 THR A CA 1
ATOM 2019 C C . THR A 1 255 ? -8.226 -8.765 -10.973 1.00 69.62 255 THR A C 1
ATOM 2021 O O . THR A 1 255 ? -9.426 -8.561 -11.104 1.00 69.62 255 THR A O 1
ATOM 2024 N N . ALA A 1 256 ? -7.753 -9.907 -10.475 1.00 73.31 256 ALA A N 1
ATOM 2025 C CA . ALA A 1 256 ? -8.613 -10.969 -9.942 1.00 73.31 256 ALA A CA 1
ATOM 2026 C C . ALA A 1 256 ? -9.067 -10.683 -8.494 1.00 73.31 256 ALA A C 1
ATOM 2028 O O . ALA A 1 256 ? -9.302 -11.604 -7.721 1.00 73.31 256 ALA A O 1
ATOM 2029 N N . LYS A 1 257 ? -9.091 -9.406 -8.093 1.00 79.25 257 LYS A N 1
ATOM 2030 C CA . LYS A 1 257 ? -9.352 -8.978 -6.719 1.00 79.25 257 LYS A CA 1
ATOM 2031 C C . LYS A 1 257 ? -10.714 -8.311 -6.620 1.00 79.25 257 LYS A C 1
ATOM 2033 O O . LYS A 1 257 ? -11.102 -7.526 -7.490 1.00 79.25 257 LYS A O 1
ATOM 2038 N N . THR A 1 258 ? -11.381 -8.593 -5.513 1.00 83.00 258 THR A N 1
ATOM 2039 C CA . THR A 1 258 ? -12.681 -8.038 -5.155 1.00 83.00 258 THR A CA 1
ATOM 2040 C C . THR A 1 258 ? -12.488 -6.995 -4.064 1.00 83.00 258 THR A C 1
ATOM 2042 O O . THR A 1 258 ? -11.721 -7.201 -3.129 1.00 83.00 258 THR A O 1
ATOM 2045 N N . VAL A 1 259 ? -13.152 -5.853 -4.206 1.00 85.81 259 VAL A N 1
ATOM 2046 C CA . VAL A 1 259 ? -13.289 -4.852 -3.145 1.00 85.81 259 VAL A CA 1
ATOM 2047 C C . VAL A 1 259 ? -14.699 -4.960 -2.599 1.00 85.81 259 VAL A C 1
ATOM 2049 O O . VAL A 1 259 ? -15.664 -4.917 -3.362 1.00 85.81 259 VAL A O 1
ATOM 2052 N N . TYR A 1 260 ? -14.816 -5.061 -1.285 1.00 85.81 260 TYR A N 1
ATOM 2053 C CA . TYR A 1 260 ? -16.082 -5.137 -0.580 1.00 85.81 260 TYR A CA 1
ATOM 2054 C C . TYR A 1 260 ? -16.505 -3.747 -0.131 1.00 85.81 260 TYR A C 1
ATOM 2056 O O . TYR A 1 260 ? -15.727 -3.017 0.488 1.00 85.81 260 TYR A O 1
ATOM 2064 N N . VAL A 1 261 ? -17.744 -3.377 -0.440 1.00 86.88 261 VAL A N 1
ATOM 2065 C CA . VAL A 1 261 ? -18.406 -2.238 0.190 1.00 86.88 261 VAL A CA 1
ATOM 2066 C C . VAL A 1 261 ? -19.079 -2.761 1.447 1.00 86.88 261 VAL A C 1
ATOM 2068 O O . VAL A 1 261 ? -19.953 -3.620 1.368 1.00 86.88 261 VAL A O 1
ATOM 2071 N N . VAL A 1 262 ? -18.674 -2.257 2.605 1.00 87.50 262 VAL A N 1
ATOM 2072 C CA . VAL A 1 262 ? -19.105 -2.776 3.907 1.00 87.50 262 VAL A CA 1
ATOM 2073 C C . VAL A 1 262 ? -19.700 -1.666 4.766 1.00 87.50 262 VAL A C 1
ATOM 2075 O O . VAL A 1 262 ? -19.362 -0.498 4.576 1.00 87.50 262 VAL A O 1
ATOM 2078 N N . ARG A 1 263 ? -20.573 -2.014 5.709 1.00 88.94 263 ARG A N 1
ATOM 2079 C CA . ARG A 1 263 ? -21.064 -1.122 6.778 1.00 88.94 263 ARG A CA 1
ATOM 2080 C C . ARG A 1 263 ? -20.749 -1.711 8.145 1.00 88.94 263 ARG A C 1
ATOM 2082 O O . ARG A 1 263 ? -20.478 -2.904 8.223 1.00 88.94 263 ARG A O 1
ATOM 2089 N N . PHE A 1 264 ? -20.827 -0.917 9.209 1.00 89.12 264 PHE A N 1
ATOM 2090 C CA . PHE A 1 264 ? -20.747 -1.473 10.561 1.00 89.12 264 PHE A CA 1
ATOM 2091 C C . PHE A 1 264 ? -22.003 -2.273 10.916 1.00 89.12 264 PHE A C 1
ATOM 2093 O O . PHE A 1 264 ? -23.110 -1.911 10.512 1.00 89.12 264 PHE A O 1
ATOM 2100 N N . VAL A 1 265 ? -21.811 -3.346 11.682 1.00 85.00 265 VAL A N 1
ATOM 2101 C CA . VAL A 1 265 ? -22.899 -4.143 12.259 1.00 85.00 265 VAL A CA 1
ATOM 2102 C C . VAL A 1 265 ? -23.609 -3.324 13.336 1.00 85.00 265 VAL A C 1
ATOM 2104 O O . VAL A 1 265 ? -22.964 -2.677 14.167 1.00 85.00 265 VAL A O 1
ATOM 2107 N N . LYS A 1 266 ? -24.942 -3.351 13.332 1.00 80.31 266 LYS A N 1
ATOM 2108 C CA . LYS A 1 266 ? -25.769 -2.746 14.380 1.00 80.31 266 LYS A CA 1
ATOM 2109 C C . LYS A 1 266 ? -26.263 -3.845 15.318 1.00 80.31 266 LYS A C 1
ATOM 2111 O O . LYS A 1 266 ? -27.009 -4.721 14.888 1.00 80.31 266 LYS A O 1
ATOM 2116 N N . ASP A 1 267 ? -25.891 -3.756 16.598 1.00 70.62 267 ASP A N 1
ATOM 2117 C CA . ASP A 1 267 ? -26.069 -4.818 17.611 1.00 70.62 267 ASP A CA 1
ATOM 2118 C C . ASP A 1 267 ? -27.512 -5.333 17.781 1.00 70.62 267 ASP A C 1
ATOM 2120 O O . ASP A 1 267 ? -27.713 -6.394 18.354 1.00 70.62 267 ASP A O 1
ATOM 2124 N N . VAL A 1 268 ? -28.524 -4.593 17.314 1.00 62.84 268 VAL A N 1
ATOM 2125 C CA . VAL A 1 268 ? -29.948 -4.901 17.548 1.00 62.84 268 VAL A CA 1
ATOM 2126 C C . VAL A 1 268 ? -30.688 -5.354 16.278 1.00 62.84 268 VAL A C 1
ATOM 2128 O O . VAL A 1 268 ? -31.722 -6.008 16.375 1.00 62.84 268 VAL A O 1
ATOM 2131 N N . GLU A 1 269 ? -30.189 -5.028 15.081 1.00 58.25 269 GLU A N 1
ATOM 2132 C CA . GLU A 1 269 ? -30.895 -5.295 13.810 1.00 58.25 269 GLU A CA 1
ATOM 2133 C C . GLU A 1 269 ? -30.278 -6.448 13.008 1.00 58.25 269 GLU A C 1
ATOM 2135 O O . GLU A 1 269 ? -31.005 -7.206 12.371 1.00 58.25 269 GLU A O 1
ATOM 2140 N N . ASP A 1 270 ? -28.956 -6.629 13.062 1.00 58.22 270 ASP A N 1
ATOM 2141 C CA . ASP A 1 270 ? -28.262 -7.582 12.188 1.00 58.22 270 ASP A CA 1
ATOM 2142 C C . ASP A 1 270 ? -28.207 -9.022 12.746 1.00 58.22 270 ASP A C 1
ATOM 2144 O O . ASP A 1 270 ? -27.872 -9.936 11.998 1.00 58.22 270 ASP A O 1
ATOM 2148 N N . GLU A 1 271 ? -28.589 -9.263 14.009 1.00 56.81 271 GLU A N 1
ATOM 2149 C CA . GLU A 1 271 ? -28.666 -10.621 14.594 1.00 56.81 271 GLU A CA 1
ATOM 2150 C C . GLU A 1 271 ? -29.799 -11.473 13.979 1.00 56.81 271 GLU A C 1
ATOM 2152 O O . GLU A 1 271 ? -29.782 -12.699 14.072 1.00 56.81 271 GLU A O 1
ATOM 2157 N N . ASN A 1 272 ? -30.777 -10.828 13.325 1.00 55.34 272 ASN A N 1
ATOM 2158 C CA . ASN A 1 272 ? -31.974 -11.469 12.768 1.00 55.34 272 ASN A CA 1
ATOM 2159 C C . ASN A 1 272 ? -32.046 -11.451 11.229 1.00 55.34 272 ASN A C 1
ATOM 2161 O O . ASN A 1 272 ? -32.996 -11.999 10.666 1.00 55.34 272 ASN A O 1
ATOM 2165 N N . GLU A 1 273 ? -31.088 -10.832 10.528 1.00 54.78 273 GLU A N 1
ATOM 2166 C CA . GLU A 1 273 ? -31.071 -10.852 9.061 1.00 54.78 273 GLU A CA 1
ATOM 2167 C C . GLU A 1 273 ? -30.305 -12.080 8.540 1.00 54.78 273 GLU A C 1
ATOM 2169 O O . GLU A 1 273 ? -29.181 -12.330 8.978 1.00 54.78 273 GLU A O 1
ATOM 2174 N N . PRO A 1 274 ? -30.865 -12.846 7.585 1.00 54.97 274 PRO A N 1
ATOM 2175 C CA . PRO A 1 274 ? -30.160 -13.973 6.991 1.00 54.97 274 PRO A CA 1
ATOM 2176 C C . PRO A 1 274 ? -28.879 -13.485 6.308 1.00 54.97 274 PRO A C 1
ATOM 2178 O O . PRO A 1 274 ? -28.916 -12.594 5.458 1.00 54.97 274 PRO A O 1
ATOM 2181 N N . THR A 1 275 ? -27.745 -14.082 6.681 1.00 57.22 275 THR A N 1
ATOM 2182 C CA . THR A 1 275 ? -26.453 -13.873 6.026 1.00 57.22 275 THR A CA 1
ATOM 2183 C C . THR A 1 275 ? -26.612 -14.190 4.545 1.00 57.22 275 THR A C 1
ATOM 2185 O O . THR A 1 275 ? -26.754 -15.355 4.176 1.00 57.22 275 THR A O 1
ATOM 2188 N N . ILE A 1 276 ? -26.632 -13.162 3.696 1.00 55.28 276 ILE A N 1
ATOM 2189 C CA . ILE A 1 276 ? -26.618 -13.350 2.248 1.00 55.28 276 ILE A CA 1
ATOM 2190 C C . ILE A 1 276 ? -25.214 -13.874 1.930 1.00 55.28 276 ILE A C 1
ATOM 2192 O O . ILE A 1 276 ? -24.246 -13.143 2.168 1.00 55.28 276 ILE A O 1
ATOM 2196 N N . PRO A 1 277 ? -25.056 -15.135 1.487 1.00 51.00 277 PRO A N 1
ATOM 2197 C CA . PRO A 1 277 ? -23.752 -15.606 1.058 1.00 51.00 277 PRO A CA 1
ATOM 2198 C C . PRO A 1 277 ? -23.276 -14.695 -0.080 1.00 51.00 277 PRO A C 1
ATOM 2200 O O . PRO A 1 277 ? -24.106 -14.278 -0.894 1.00 51.00 277 PRO A O 1
ATOM 2203 N N . PRO A 1 278 ? -21.977 -14.353 -0.134 1.00 51.62 278 PRO A N 1
ATOM 2204 C CA . PRO A 1 278 ? -21.445 -13.600 -1.261 1.00 51.62 278 PRO A CA 1
ATOM 2205 C C . PRO A 1 278 ? -21.865 -14.329 -2.537 1.00 51.62 278 PRO A C 1
ATOM 2207 O O . PRO A 1 278 ? -21.666 -15.542 -2.620 1.00 51.62 278 PRO A O 1
ATOM 2210 N N . GLU A 1 279 ? -22.510 -13.621 -3.473 1.00 52.06 279 GLU A N 1
ATOM 2211 C CA . GLU A 1 279 ? -22.883 -14.195 -4.766 1.00 52.06 279 GLU A CA 1
ATOM 2212 C C . GLU A 1 279 ? -21.630 -14.839 -5.351 1.00 52.06 279 GLU A C 1
ATOM 2214 O O . GLU A 1 279 ? -20.655 -14.164 -5.691 1.00 52.06 279 GLU A O 1
ATOM 2219 N N . THR A 1 280 ? -21.633 -16.169 -5.386 1.00 43.94 280 THR A N 1
ATOM 2220 C CA . THR A 1 280 ? -20.601 -16.954 -6.034 1.00 43.94 280 THR A CA 1
ATOM 2221 C C . THR A 1 280 ? -20.522 -16.437 -7.460 1.00 43.94 280 THR A C 1
ATOM 2223 O O . THR A 1 280 ? -21.518 -16.440 -8.183 1.00 43.94 280 THR A O 1
ATOM 2226 N N . SER A 1 281 ? -19.349 -15.920 -7.822 1.00 48.16 281 SER A N 1
ATOM 2227 C CA . SER A 1 281 ? -19.011 -15.460 -9.167 1.00 48.16 281 SER A CA 1
ATOM 2228 C C . SER A 1 281 ? -19.604 -16.407 -10.214 1.00 48.16 281 SER A C 1
ATOM 2230 O O . SER A 1 281 ? -19.467 -17.619 -10.035 1.00 48.16 281 SER A O 1
ATOM 2232 N N . PRO A 1 282 ? -20.226 -15.901 -11.295 1.00 52.12 282 PRO A N 1
ATOM 2233 C CA . PRO A 1 282 ? -20.646 -16.766 -12.384 1.00 52.12 282 PRO A CA 1
ATOM 2234 C C . PRO A 1 282 ? -19.410 -17.505 -12.894 1.00 52.12 282 PRO A C 1
ATOM 2236 O O . PRO A 1 282 ? -18.401 -16.863 -13.207 1.00 52.12 282 PRO A O 1
ATOM 2239 N N . ASP A 1 283 ? -19.499 -18.836 -12.919 1.00 45.81 283 ASP A N 1
ATOM 2240 C CA . ASP A 1 283 ? -18.532 -19.719 -13.552 1.00 45.81 283 ASP A CA 1
ATOM 2241 C C . ASP A 1 283 ? -18.142 -19.119 -14.900 1.00 45.81 283 ASP A C 1
ATOM 2243 O O . ASP A 1 283 ? -18.950 -18.988 -15.823 1.00 45.81 283 ASP A O 1
ATOM 2247 N N . SER A 1 284 ? -16.886 -18.697 -15.006 1.00 46.94 284 SER A N 1
ATOM 2248 C CA . SER A 1 284 ? -16.271 -18.424 -16.290 1.00 46.94 284 SER A CA 1
ATOM 2249 C C . SER A 1 284 ? -15.935 -19.764 -16.938 1.00 46.94 284 SER A C 1
ATOM 2251 O O . SER A 1 284 ? -14.760 -20.085 -17.116 1.00 46.94 284 SER A O 1
ATOM 2253 N N . ASP A 1 285 ? -16.971 -20.524 -17.292 1.00 44.31 285 ASP A N 1
ATOM 2254 C CA . ASP A 1 285 ? -16.926 -21.535 -18.342 1.00 44.31 285 ASP A CA 1
ATOM 2255 C C . ASP A 1 285 ? -16.804 -20.781 -19.671 1.00 44.31 285 ASP A C 1
ATOM 2257 O O . ASP A 1 285 ? -17.748 -20.593 -20.437 1.00 44.31 285 ASP A O 1
ATOM 2261 N N . VAL A 1 286 ? -15.611 -20.238 -19.907 1.00 49.31 286 VAL A N 1
ATOM 2262 C CA . VAL A 1 286 ? -15.179 -19.886 -21.252 1.00 49.31 286 VAL A CA 1
ATOM 2263 C C . VAL A 1 286 ? -14.572 -21.161 -21.810 1.00 49.31 286 VAL A C 1
ATOM 2265 O O . VAL A 1 286 ? -13.373 -21.400 -21.665 1.00 49.31 286 VAL A O 1
ATOM 2268 N N . ASP A 1 287 ? -15.428 -21.984 -22.415 1.00 46.69 287 ASP A N 1
ATOM 2269 C CA . ASP A 1 287 ? -15.022 -23.044 -23.330 1.00 46.69 287 ASP A CA 1
ATOM 2270 C C . ASP A 1 287 ? -14.171 -22.409 -24.434 1.00 46.69 287 ASP A C 1
ATOM 2272 O O . ASP A 1 287 ? -14.660 -21.793 -25.383 1.00 46.69 287 ASP A O 1
ATOM 2276 N N . PHE A 1 288 ? -12.856 -22.505 -24.274 1.00 49.09 288 PHE A N 1
ATOM 2277 C CA . PHE A 1 288 ? -11.917 -22.202 -25.335 1.00 49.09 288 PHE A CA 1
ATOM 2278 C C . PHE A 1 288 ? -11.911 -23.424 -26.256 1.00 49.09 288 PHE A C 1
ATOM 2280 O O . PHE A 1 288 ? -11.164 -24.375 -26.028 1.00 49.09 288 PHE A O 1
ATOM 2287 N N . GLU A 1 289 ? -12.781 -23.425 -27.269 1.00 47.41 289 GLU A N 1
ATOM 2288 C CA . GLU A 1 289 ? -12.681 -24.343 -28.405 1.00 47.41 289 GLU A CA 1
ATOM 2289 C C . GLU A 1 289 ? -11.288 -24.176 -29.036 1.00 47.41 289 GLU A C 1
ATOM 2291 O O . GLU A 1 289 ? -11.019 -23.247 -29.799 1.00 47.41 289 GLU A O 1
ATOM 2296 N N . THR A 1 290 ? -10.358 -25.064 -28.681 1.00 46.50 290 THR A N 1
ATOM 2297 C CA . THR A 1 290 ? -9.114 -25.246 -29.429 1.00 46.50 290 THR A CA 1
ATOM 2298 C C . THR A 1 290 ? -9.437 -25.954 -30.733 1.00 46.50 290 THR A C 1
ATOM 2300 O O . THR A 1 290 ? -9.656 -27.163 -30.759 1.00 46.50 290 THR A O 1
ATOM 2303 N N . ASP A 1 291 ? -9.446 -25.174 -31.805 1.00 49.00 291 ASP A N 1
ATOM 2304 C CA . ASP A 1 291 ? -9.492 -25.627 -33.190 1.00 49.00 291 ASP A CA 1
ATOM 2305 C C . ASP A 1 291 ? -8.264 -26.522 -33.499 1.00 49.00 291 ASP A C 1
ATOM 2307 O O . ASP A 1 291 ? -7.124 -26.052 -33.375 1.00 49.00 291 ASP A O 1
ATOM 2311 N N . PRO A 1 292 ? -8.424 -27.813 -33.860 1.00 53.59 292 PRO A N 1
ATOM 2312 C CA . PRO A 1 292 ? -7.306 -28.707 -34.114 1.00 53.59 292 PRO A CA 1
ATOM 2313 C C . PRO A 1 292 ? -7.090 -28.861 -35.621 1.00 53.59 292 PRO A C 1
ATOM 2315 O O . PRO A 1 292 ? -7.459 -29.876 -36.208 1.00 53.59 292 PRO A O 1
ATOM 2318 N N . GLN A 1 293 ? -6.456 -27.881 -36.265 1.00 44.03 293 GLN A N 1
ATOM 2319 C CA . GLN A 1 293 ? -5.922 -28.054 -37.620 1.00 44.03 293 GLN A CA 1
ATOM 2320 C C . GLN A 1 293 ? -4.609 -27.288 -37.810 1.00 44.03 293 GLN A C 1
ATOM 2322 O O . GLN A 1 293 ? -4.604 -26.157 -38.280 1.00 44.03 293 GLN A O 1
ATOM 2327 N N . ASN A 1 294 ? -3.477 -27.932 -37.512 1.00 46.78 294 ASN A N 1
ATOM 2328 C CA . ASN A 1 294 ? -2.445 -28.089 -38.538 1.00 46.78 294 ASN A CA 1
ATOM 2329 C C . ASN A 1 294 ? -1.494 -29.238 -38.182 1.00 46.78 294 ASN A C 1
ATOM 2331 O O . ASN A 1 294 ? -0.733 -29.176 -37.218 1.00 46.78 294 ASN A O 1
ATOM 2335 N N . GLN A 1 295 ? -1.601 -30.299 -38.972 1.00 42.03 295 GLN A N 1
ATOM 2336 C CA . GLN A 1 295 ? -0.751 -31.475 -38.947 1.00 42.03 295 GLN A CA 1
ATOM 2337 C C . GLN A 1 295 ? 0.634 -31.184 -39.539 1.00 42.03 295 GLN A C 1
ATOM 2339 O O . GLN A 1 295 ? 0.793 -30.352 -40.429 1.00 42.03 295 GLN A O 1
ATOM 2344 N N . SER A 1 296 ? 1.578 -32.007 -39.078 1.00 43.97 296 SER A N 1
ATOM 2345 C CA . SER A 1 296 ? 2.697 -32.586 -39.831 1.00 43.97 296 SER A CA 1
ATOM 2346 C C . SER A 1 296 ? 3.736 -31.633 -40.420 1.00 43.97 296 SER A C 1
ATOM 2348 O O . SER A 1 296 ? 3.614 -31.185 -41.558 1.00 43.97 296 SER A O 1
ATOM 2350 N N . ILE A 1 297 ? 4.848 -31.489 -39.697 1.00 46.94 297 ILE A N 1
ATOM 2351 C CA . ILE A 1 297 ? 6.167 -31.617 -40.321 1.00 46.94 297 ILE A CA 1
ATOM 2352 C C . ILE A 1 297 ? 6.927 -32.693 -39.543 1.00 46.94 297 ILE A C 1
ATOM 2354 O O . ILE A 1 297 ? 7.275 -32.510 -38.379 1.00 46.94 297 ILE A O 1
ATOM 2358 N N . ASP A 1 298 ? 7.074 -33.829 -40.218 1.00 46.16 298 ASP A N 1
ATOM 2359 C CA . ASP A 1 298 ? 7.990 -34.924 -39.926 1.00 46.16 298 ASP A CA 1
ATOM 2360 C C . ASP A 1 298 ? 9.457 -34.481 -40.048 1.00 46.16 298 ASP A C 1
ATOM 2362 O O . ASP A 1 298 ? 9.785 -33.596 -40.844 1.00 46.16 298 ASP A O 1
ATOM 2366 N N . GLY A 1 299 ? 10.331 -35.195 -39.334 1.00 38.16 299 GLY A N 1
ATOM 2367 C CA . GLY A 1 299 ? 11.792 -35.123 -39.428 1.00 38.16 299 GLY A CA 1
ATOM 2368 C C . GLY A 1 299 ? 12.389 -34.228 -38.341 1.00 38.16 299 GLY A C 1
ATOM 2369 O O . GLY A 1 299 ? 11.983 -33.086 -38.177 1.00 38.16 299 GLY A O 1
ATOM 2370 N N . ASP A 1 300 ? 13.345 -34.664 -37.536 1.00 46.53 300 ASP A N 1
ATOM 2371 C CA . ASP A 1 300 ? 14.459 -35.533 -37.890 1.00 46.53 300 ASP A CA 1
ATOM 2372 C C . ASP A 1 300 ? 15.033 -36.184 -36.624 1.00 46.53 300 ASP A C 1
ATOM 2374 O O . ASP A 1 300 ? 14.948 -35.631 -35.522 1.00 46.53 300 ASP A O 1
ATOM 2378 N N . ASP A 1 301 ? 15.582 -37.372 -36.831 1.00 45.75 301 ASP A N 1
ATOM 2379 C CA . ASP A 1 301 ? 16.362 -38.160 -35.892 1.00 45.75 301 ASP A CA 1
ATOM 2380 C C . ASP A 1 301 ? 17.589 -37.377 -35.404 1.00 45.75 301 ASP A C 1
ATOM 2382 O O . ASP A 1 301 ? 18.205 -36.665 -36.190 1.00 45.75 301 ASP A O 1
ATOM 2386 N N . SER A 1 302 ? 17.987 -37.567 -34.140 1.00 45.00 302 SER A N 1
ATOM 2387 C CA . SER A 1 302 ? 19.356 -37.989 -33.785 1.00 45.00 302 SER A CA 1
ATOM 2388 C C . SER A 1 302 ? 19.684 -37.751 -32.305 1.00 45.00 302 SER A C 1
ATOM 2390 O O . SER A 1 302 ? 19.668 -36.620 -31.822 1.00 45.00 302 SER A O 1
ATOM 2392 N N . GLU A 1 303 ? 20.110 -38.849 -31.678 1.00 49.72 303 GLU A N 1
ATOM 2393 C CA . GLU A 1 303 ? 21.259 -38.934 -30.766 1.00 49.72 303 GLU A CA 1
ATOM 2394 C C . GLU A 1 303 ? 21.042 -38.598 -29.283 1.00 49.72 303 GLU A C 1
ATOM 2396 O O . GLU A 1 303 ? 21.230 -37.484 -28.793 1.00 49.72 303 GLU A O 1
ATOM 2401 N N . ASP A 1 304 ? 20.720 -39.671 -28.552 1.00 50.66 304 ASP A N 1
ATOM 2402 C CA . ASP A 1 304 ? 21.567 -40.215 -27.483 1.00 50.66 304 ASP A CA 1
ATOM 2403 C C . ASP A 1 304 ? 22.799 -39.365 -27.134 1.00 50.66 304 ASP A C 1
ATOM 2405 O O . ASP A 1 304 ? 23.772 -39.273 -27.883 1.00 50.66 304 ASP A O 1
ATOM 2409 N N . SER A 1 305 ? 22.812 -38.842 -25.913 1.00 56.16 305 SER A N 1
ATOM 2410 C CA . SER A 1 305 ? 24.061 -38.710 -25.169 1.00 56.16 305 SER A CA 1
ATOM 2411 C C . SER A 1 305 ? 23.802 -38.968 -23.693 1.00 56.16 305 SER A C 1
ATOM 2413 O O . SER A 1 305 ? 23.376 -38.104 -22.926 1.00 56.16 305 SER A O 1
ATOM 2415 N N . ASP A 1 306 ? 24.077 -40.215 -23.328 1.00 51.41 306 ASP A N 1
ATOM 2416 C CA . ASP A 1 306 ? 24.441 -40.632 -21.987 1.00 51.41 306 ASP A CA 1
ATOM 2417 C C . ASP A 1 306 ? 25.559 -39.726 -21.448 1.00 51.41 306 ASP A C 1
ATOM 2419 O O . ASP A 1 306 ? 26.658 -39.672 -22.005 1.00 51.41 306 ASP A O 1
ATOM 2423 N N . ILE A 1 307 ? 25.299 -39.032 -20.341 1.00 56.56 307 ILE A N 1
ATOM 2424 C CA . ILE A 1 307 ? 26.353 -38.429 -19.522 1.00 56.56 307 ILE A CA 1
ATOM 2425 C C . ILE A 1 307 ? 26.281 -39.064 -18.134 1.00 56.56 307 ILE A C 1
ATOM 2427 O O . ILE A 1 307 ? 25.382 -38.783 -17.340 1.00 56.56 307 ILE A O 1
ATOM 2431 N N . ALA A 1 308 ? 27.255 -39.952 -17.916 1.00 51.66 308 ALA A N 1
ATOM 2432 C CA . ALA A 1 308 ? 27.723 -40.504 -16.647 1.00 51.66 308 ALA A CA 1
ATOM 2433 C C . ALA A 1 308 ? 27.827 -39.405 -15.572 1.00 51.66 308 ALA A C 1
ATOM 2435 O O . ALA A 1 308 ? 28.239 -38.283 -15.856 1.00 51.66 308 ALA A O 1
ATOM 2436 N N . ASP A 1 309 ? 27.317 -39.598 -14.359 1.00 52.59 309 ASP A N 1
ATOM 2437 C CA . ASP A 1 309 ? 27.875 -40.447 -13.292 1.00 52.59 309 ASP A CA 1
ATOM 2438 C C . ASP A 1 309 ? 29.367 -40.201 -13.029 1.00 52.59 309 ASP A C 1
ATOM 2440 O O . ASP A 1 309 ? 30.216 -40.978 -13.449 1.00 52.59 309 ASP A O 1
ATOM 2444 N N . GLU A 1 310 ? 29.665 -39.113 -12.311 1.00 56.97 310 GLU A N 1
ATOM 2445 C CA . GLU A 1 310 ? 30.831 -39.017 -11.426 1.00 56.97 310 GLU A CA 1
ATOM 2446 C C . GLU A 1 310 ? 30.450 -38.203 -10.170 1.00 56.97 310 GLU A C 1
ATOM 2448 O O . GLU A 1 310 ? 30.348 -36.977 -10.186 1.00 56.97 310 GLU A O 1
ATOM 2453 N N . SER A 1 311 ? 30.213 -38.910 -9.062 1.00 51.56 311 SER A N 1
ATOM 2454 C CA . SER A 1 311 ? 30.624 -38.480 -7.712 1.00 51.56 311 SER A CA 1
ATOM 2455 C C . SER A 1 311 ? 31.937 -39.216 -7.422 1.00 51.56 311 SER A C 1
ATOM 2457 O O . SER A 1 311 ? 32.019 -40.387 -7.801 1.00 51.56 311 SER A O 1
ATOM 2459 N N . PRO A 1 312 ? 32.965 -38.610 -6.800 1.00 58.84 312 PRO A N 1
ATOM 2460 C CA . PRO A 1 312 ? 32.988 -38.393 -5.342 1.00 58.84 312 PRO A CA 1
ATOM 2461 C C . PRO A 1 312 ? 33.783 -37.094 -4.983 1.00 58.84 312 PRO A C 1
ATOM 2463 O O . PRO A 1 312 ? 34.164 -36.349 -5.875 1.00 58.84 312 PRO A O 1
ATOM 2466 N N . ASP A 1 313 ? 33.951 -36.589 -3.760 1.00 54.41 313 ASP A N 1
ATOM 2467 C CA . ASP A 1 313 ? 34.487 -37.180 -2.536 1.00 54.41 313 ASP A CA 1
ATOM 2468 C C . ASP A 1 313 ? 34.182 -36.268 -1.329 1.00 54.41 313 ASP A C 1
ATOM 2470 O O . ASP A 1 313 ? 34.168 -35.036 -1.424 1.00 54.41 313 ASP A O 1
ATOM 2474 N N . ASP A 1 314 ? 34.000 -36.921 -0.182 1.00 51.03 314 ASP A N 1
ATOM 2475 C CA . ASP A 1 314 ? 34.202 -36.390 1.165 1.00 51.03 314 ASP A CA 1
ATOM 2476 C C . ASP A 1 314 ? 35.617 -35.795 1.318 1.00 51.03 314 ASP A C 1
ATOM 2478 O O . ASP A 1 314 ? 36.604 -36.486 1.066 1.00 51.03 314 ASP A O 1
ATOM 2482 N N . ASP A 1 315 ? 35.742 -34.576 1.860 1.00 58.22 315 ASP A N 1
ATOM 2483 C CA . ASP A 1 315 ? 36.950 -34.203 2.608 1.00 58.22 315 ASP A CA 1
ATOM 2484 C C . ASP A 1 315 ? 36.602 -33.575 3.964 1.00 58.22 315 ASP A C 1
ATOM 2486 O O . ASP A 1 315 ? 36.075 -32.468 4.114 1.00 58.22 315 ASP A O 1
ATOM 2490 N N . SER A 1 316 ? 36.912 -34.374 4.973 1.00 52.16 316 SER A N 1
ATOM 2491 C CA . SER A 1 316 ? 36.879 -34.122 6.399 1.00 52.16 316 SER A CA 1
ATOM 2492 C C . SER A 1 316 ? 37.981 -33.148 6.834 1.00 52.16 316 SER A C 1
ATOM 2494 O O . SER A 1 316 ? 39.108 -33.541 7.124 1.00 52.16 316 SER A O 1
ATOM 2496 N N . GLY A 1 317 ? 37.629 -31.874 7.001 1.00 50.41 317 GLY A N 1
ATOM 2497 C CA . GLY A 1 317 ? 38.482 -30.860 7.629 1.00 50.41 317 GLY A CA 1
ATOM 2498 C C . GLY A 1 317 ? 38.197 -30.668 9.119 1.00 50.41 317 GLY A C 1
ATOM 2499 O O . GLY A 1 317 ? 37.607 -29.666 9.519 1.00 50.41 317 GLY A O 1
ATOM 2500 N N . ALA A 1 318 ? 38.622 -31.616 9.956 1.00 49.91 318 ALA A N 1
ATOM 2501 C CA . ALA A 1 318 ? 38.675 -31.446 11.404 1.00 49.91 318 ALA A CA 1
ATOM 2502 C C . ALA A 1 318 ? 39.903 -30.616 11.825 1.00 49.91 318 ALA A C 1
ATOM 2504 O O . ALA A 1 318 ? 41.030 -30.919 11.444 1.00 49.91 318 ALA A O 1
ATOM 2505 N N . GLY A 1 319 ? 39.689 -29.648 12.722 1.00 43.81 319 GLY A N 1
ATOM 2506 C CA . GLY A 1 319 ? 40.706 -29.199 13.676 1.00 43.81 319 GLY A CA 1
ATOM 2507 C C . GLY A 1 319 ? 41.152 -27.743 13.553 1.00 43.81 319 GLY A C 1
ATOM 2508 O O . GLY A 1 319 ? 41.820 -27.361 12.604 1.00 43.81 319 GLY A O 1
ATOM 2509 N N . SER A 1 320 ? 40.894 -26.954 14.600 1.00 52.75 320 SER A N 1
ATOM 2510 C CA . SER A 1 320 ? 41.971 -26.325 15.380 1.00 52.75 320 SER A CA 1
ATOM 2511 C C . SER A 1 320 ? 41.384 -25.575 16.578 1.00 52.75 320 SER A C 1
ATOM 2513 O O . SER A 1 320 ? 40.882 -24.459 16.467 1.00 52.75 320 SER A O 1
ATOM 2515 N N . GLN A 1 321 ? 41.470 -26.202 17.751 1.00 52.50 321 GLN A N 1
ATOM 2516 C CA . GLN A 1 321 ? 41.517 -25.477 19.014 1.00 52.50 321 GLN A CA 1
ATOM 2517 C C . GLN A 1 321 ? 42.859 -24.747 19.106 1.00 52.50 321 GLN A C 1
ATOM 2519 O O . GLN A 1 321 ? 43.910 -25.388 19.051 1.00 52.50 321 GLN A O 1
ATOM 2524 N N . ARG A 1 322 ? 42.841 -23.441 19.380 1.00 50.38 322 ARG A N 1
ATOM 2525 C CA . ARG A 1 322 ? 43.934 -22.774 20.094 1.00 50.38 322 ARG A CA 1
ATOM 2526 C C . ARG A 1 322 ? 43.385 -21.701 21.033 1.00 50.38 322 ARG A C 1
ATOM 2528 O O . ARG A 1 322 ? 42.833 -20.720 20.561 1.00 50.38 322 ARG A O 1
ATOM 2535 N N . LYS A 1 323 ? 43.604 -21.989 22.322 1.00 55.56 323 LYS A N 1
ATOM 2536 C CA . LYS A 1 323 ? 43.888 -21.119 23.477 1.00 55.56 323 LYS A CA 1
ATOM 2537 C C . LYS A 1 323 ? 43.144 -19.795 23.600 1.00 55.56 323 LYS A C 1
ATOM 2539 O O . LYS A 1 323 ? 43.466 -18.873 22.827 1.00 55.56 323 LYS A O 1
#

Radius of gyration: 29.55 Å; chains: 1; bounding box: 87×78×68 Å